Protein AF-A0A562GNF8-F1 (afdb_monomer)

Sequence (343 aa):
MGLLTTAGNVALRGSGLFLFLLLWEIAPRVGWADAQFLPPLSAVIAAGYKLWEQGLLYPQLIVSLWRASLGLLLALLVAVPAGAILTGWFPGVLKYLDPLFRLLSNVNPFSLAPMFMLFFGIGEAMKLMIIALVSLWPILFHTITGIRTVDPLLIKTARSMNVSNFVLMRDILLPGALPTIVTGIRISVQMAVFMLVAAEMLGAKAGLGWLVHASAMLSQVPRMYAGGAFIILLGIFINKVILHIEKTSFFWKETVGIFDAASPVHSKGKWSRLFNEYYVSIVVLLFAFIIAAGGHEVNRLNKERFIETTSPQVNHEKHTMKQHLPGCTEKEENNTLNYVGGD

Foldseek 3Di:
DVVVVVVVVVCVVCVVVVVVLVCLQVCCVVVVDPCLQRPHPVLLVVLLVVCVVVVNVPLQLLLLLQLLLLLLVLLLVPQLVVLLCCQQPNVVVCVVCVVVLVVQLPDQLLVCLVVLCVVVNQDSSSLSPSLNSNLNSLLNVLNNVQLVPFDVVLVVVCVVVVHDSVCCSPPGRCVSSVLSSLVSSLVSSLRSLVSSLSSCLVDNPGHLSVQLNVCVVVSVNSSNVSSVVVSVVSSVVVSVVSVVVSCLVCVPDDDDDPPDPDDDDDPDDDVSVVCSVCVVVVVVVVSVCSNVVNVVSSVVVVVVVVCVCPPVVVVVVVVVVVVPPPPDDDDPVVPVVPPPDDD

Solvent-accessible surface area (backbone atoms only — not comparable to full-atom values): 18485 Å² total; per-residue (Å²): 124,72,67,64,57,53,52,50,53,51,51,62,66,45,44,62,60,51,51,50,54,51,50,48,39,44,33,28,74,75,62,80,33,60,48,82,82,44,54,30,52,69,52,21,51,52,35,40,50,51,34,52,75,69,58,55,44,59,60,17,52,41,40,40,53,26,46,44,51,50,8,44,48,57,14,48,70,47,18,46,54,49,20,50,46,33,57,72,78,34,54,68,58,43,63,71,42,44,65,55,52,56,56,60,61,69,55,60,49,75,78,45,42,68,57,35,35,68,78,60,33,90,51,67,64,30,42,30,48,39,22,15,58,60,17,21,48,45,24,22,53,24,28,38,49,17,44,71,67,41,63,66,63,65,54,52,53,43,52,74,70,69,54,51,72,69,56,46,40,65,72,46,35,48,63,57,10,41,69,39,28,50,53,13,47,54,54,17,51,57,52,20,55,58,45,42,33,59,44,21,53,74,68,46,95,62,14,44,27,20,47,24,47,54,20,51,77,67,69,36,45,36,45,18,52,24,30,49,51,50,51,52,50,48,53,52,49,53,51,51,53,50,51,53,48,51,57,66,76,42,70,88,60,88,79,83,51,97,84,54,80,82,75,81,88,73,86,74,62,79,67,56,59,62,48,60,74,48,42,63,58,52,54,50,50,51,50,52,45,41,46,53,56,15,50,51,52,51,51,53,56,52,50,52,52,51,50,56,74,66,31,69,65,56,52,47,50,56,53,48,57,67,64,73,53,90,81,83,75,88,71,67,77,73,68,70,73,78,80,80,86,85,137

Radius of gyration: 26.31 Å; Cα contacts (8 Å, |Δi|>4): 290; chains: 1; bounding box: 60×83×73 Å

Nearest PDB structures (foldseek):
  8wm8-assembly1_A  TM=8.476E-01  e=2.126E-07  Nostoc sp. PCC 7120 = FACHB-418
  8wm7-assembly1_B  TM=8.505E-01  e=4.402E-07  Nostoc sp. PCC 7120 = FACHB-418
  8w9m-assembly1_B  TM=7.555E-01  e=4.796E-07  Nostoc sp. PCC 7120 = FACHB-418
  7ahd-assembly1_B  TM=6.235E-01  e=4.796E-07  Lactococcus lactis subsp. lactis
  7ahh-assembly1_A  TM=7.263E-01  e=8.446E-06  Lactococcus lactis subsp. lactis

Structure (mmCIF, N/CA/C/O backbone):
data_AF-A0A562GNF8-F1
#
_entry.id   AF-A0A562GNF8-F1
#
loop_
_atom_site.group_PDB
_atom_site.id
_atom_site.type_symbol
_atom_site.label_atom_id
_atom_site.label_alt_id
_atom_site.label_comp_id
_atom_site.label_asym_id
_atom_site.label_entity_id
_atom_site.label_seq_id
_atom_site.pdbx_PDB_ins_code
_atom_site.Cartn_x
_atom_site.Cartn_y
_atom_site.Cartn_z
_atom_site.occupancy
_atom_site.B_iso_or_equiv
_atom_site.auth_seq_id
_atom_site.auth_comp_id
_atom_site.auth_asym_id
_atom_site.auth_atom_id
_atom_site.pdbx_PDB_model_num
ATOM 1 N N . MET A 1 1 ? -14.038 -37.367 -18.225 1.00 47.72 1 MET A N 1
ATOM 2 C CA . MET A 1 1 ? -14.847 -36.289 -18.844 1.00 47.72 1 MET A CA 1
ATOM 3 C C . MET A 1 1 ? -14.698 -34.913 -18.167 1.00 47.72 1 MET A C 1
ATOM 5 O O . MET A 1 1 ? -14.873 -33.924 -18.857 1.00 47.72 1 MET A O 1
ATOM 9 N N . GLY A 1 2 ? -14.317 -34.804 -16.880 1.00 50.12 2 GLY A N 1
ATOM 10 C CA . GLY A 1 2 ? -14.170 -33.506 -16.177 1.00 50.12 2 GLY A CA 1
ATOM 11 C C . GLY A 1 2 ? -12.848 -32.731 -16.357 1.00 50.12 2 GLY A C 1
ATOM 12 O O . GLY A 1 2 ? -12.801 -31.549 -16.035 1.00 50.12 2 GLY A O 1
ATOM 13 N N . LEU A 1 3 ? -11.783 -33.355 -16.883 1.00 45.00 3 LEU A N 1
ATOM 14 C CA . LEU A 1 3 ? -10.491 -32.686 -17.139 1.00 45.00 3 LEU A CA 1
ATOM 15 C C . LEU A 1 3 ? -10.487 -31.848 -18.433 1.00 45.00 3 LEU A C 1
ATOM 17 O O . LEU A 1 3 ? -9.810 -30.827 -18.513 1.00 45.00 3 LEU A O 1
ATOM 21 N N . LEU A 1 4 ? -11.275 -32.246 -19.438 1.00 48.00 4 LEU A N 1
ATOM 22 C CA . LEU A 1 4 ? -11.361 -31.531 -20.719 1.00 48.00 4 LEU A CA 1
ATOM 23 C C . LEU A 1 4 ? -12.160 -30.221 -20.595 1.00 48.00 4 LEU A C 1
ATOM 25 O O . LEU A 1 4 ? -11.846 -29.239 -21.262 1.00 48.00 4 LEU A O 1
ATOM 29 N N . THR A 1 5 ? -13.139 -30.163 -19.687 1.00 54.41 5 THR A N 1
ATOM 30 C CA . THR A 1 5 ? -13.944 -28.957 -19.427 1.00 54.41 5 THR A CA 1
ATOM 31 C C . THR A 1 5 ? -13.200 -27.921 -18.580 1.00 54.41 5 THR A C 1
ATOM 33 O O . THR A 1 5 ? -13.347 -26.721 -18.804 1.00 54.41 5 THR A O 1
ATOM 36 N N . THR A 1 6 ? -12.339 -28.352 -17.652 1.00 55.28 6 THR A N 1
ATOM 37 C CA . THR A 1 6 ? -11.465 -27.444 -16.886 1.00 55.28 6 THR A CA 1
ATOM 38 C C . THR A 1 6 ? -10.353 -26.860 -17.755 1.00 55.28 6 THR A C 1
ATOM 40 O O . THR A 1 6 ? -10.114 -25.655 -17.693 1.00 55.28 6 THR A O 1
ATOM 43 N N . ALA A 1 7 ? -9.730 -27.669 -18.619 1.00 55.28 7 ALA A N 1
ATOM 44 C CA . ALA A 1 7 ? -8.734 -27.194 -19.581 1.00 55.28 7 ALA A CA 1
ATOM 45 C C . ALA A 1 7 ? -9.329 -26.191 -20.590 1.00 55.28 7 ALA A C 1
ATOM 47 O O . ALA A 1 7 ? -8.736 -25.139 -20.826 1.00 55.28 7 ALA A O 1
ATOM 48 N N . GLY A 1 8 ? -10.534 -26.462 -21.111 1.00 55.84 8 GLY A N 1
ATOM 49 C CA . GLY A 1 8 ? -11.256 -25.547 -22.003 1.00 55.84 8 GLY A CA 1
ATOM 50 C C . GLY A 1 8 ? -11.581 -24.199 -21.351 1.00 55.84 8 GLY A C 1
ATOM 51 O O . GLY A 1 8 ? -11.354 -23.155 -21.955 1.00 55.84 8 GLY A O 1
ATOM 52 N N . ASN A 1 9 ? -12.015 -24.196 -20.087 1.00 58.75 9 ASN A N 1
ATOM 53 C CA . ASN A 1 9 ? -12.321 -22.964 -19.352 1.00 58.75 9 ASN A CA 1
ATOM 54 C C . ASN A 1 9 ? -11.074 -22.135 -19.006 1.00 58.75 9 ASN A C 1
ATOM 56 O O . ASN A 1 9 ? -11.138 -20.907 -19.007 1.00 58.75 9 ASN A O 1
ATOM 60 N N . VAL A 1 10 ? -9.931 -22.770 -18.732 1.00 61.44 10 VAL A N 1
ATOM 61 C CA . VAL A 1 10 ? -8.657 -22.059 -18.524 1.00 61.44 10 VAL A CA 1
ATOM 62 C C . VAL A 1 10 ? -8.128 -21.490 -19.843 1.00 61.44 10 VAL A C 1
ATOM 64 O O . VAL A 1 10 ? -7.692 -20.339 -19.869 1.00 61.44 10 VAL A O 1
ATOM 67 N N . ALA A 1 11 ? -8.237 -22.238 -20.945 1.00 61.56 11 ALA A N 1
ATOM 68 C CA . ALA A 1 11 ? -7.872 -21.762 -22.278 1.00 61.56 11 ALA A CA 1
ATOM 69 C C . ALA A 1 11 ? -8.737 -20.568 -22.723 1.00 61.56 11 ALA A C 1
ATOM 71 O O . ALA A 1 11 ? -8.207 -19.583 -23.233 1.00 61.56 11 ALA A O 1
ATOM 72 N N . LEU A 1 12 ? -10.048 -20.600 -22.452 1.00 64.94 12 LEU A N 1
ATOM 73 C CA . LEU A 1 12 ? -10.961 -19.493 -22.755 1.00 64.94 12 LEU A CA 1
ATOM 74 C C . LEU A 1 12 ? -10.707 -18.257 -21.873 1.00 64.94 12 LEU A C 1
ATOM 76 O O . LEU A 1 12 ? -10.856 -17.134 -22.336 1.00 64.94 12 LEU A O 1
ATOM 80 N N . ARG A 1 13 ? -10.300 -18.447 -20.608 1.00 65.50 13 ARG A N 1
ATOM 81 C CA . ARG A 1 13 ? -9.934 -17.349 -19.690 1.00 65.50 13 ARG A CA 1
ATOM 82 C C . ARG A 1 13 ? -8.588 -16.707 -20.050 1.00 65.50 13 ARG A C 1
ATOM 84 O O . ARG A 1 13 ? -8.412 -15.510 -19.848 1.00 65.50 13 ARG A O 1
ATOM 91 N N . GLY A 1 14 ? -7.643 -17.488 -20.577 1.00 72.12 14 GLY A N 1
ATOM 92 C CA . GLY A 1 14 ? -6.325 -17.009 -21.008 1.00 72.12 14 GLY A CA 1
ATOM 93 C C . GLY A 1 14 ? -6.293 -16.419 -22.421 1.00 72.12 14 GLY A C 1
ATOM 94 O O . GLY A 1 14 ? -5.380 -15.655 -22.731 1.00 72.12 14 GLY A O 1
ATOM 95 N N . SER A 1 15 ? -7.281 -16.733 -23.265 1.00 79.50 15 SER A N 1
ATOM 96 C CA . SER A 1 15 ? -7.313 -16.321 -24.675 1.00 79.50 15 SER A CA 1
ATOM 97 C C . SER A 1 15 ? -7.300 -14.801 -24.850 1.00 79.50 15 SER A C 1
ATOM 99 O O . SER A 1 15 ? -6.576 -14.305 -25.707 1.00 79.50 15 SER A O 1
ATOM 101 N N . GLY A 1 16 ? -8.013 -14.051 -24.003 1.00 80.31 16 GLY A N 1
ATOM 102 C CA . GLY A 1 16 ? -8.033 -12.585 -24.053 1.00 80.31 16 GLY A CA 1
ATOM 103 C C . GLY A 1 16 ? -6.670 -11.957 -23.749 1.00 80.31 16 GLY A C 1
ATOM 104 O O . GLY A 1 16 ? -6.230 -11.057 -24.460 1.00 80.31 16 GLY A O 1
ATOM 105 N N . LEU A 1 17 ? -5.960 -12.476 -22.740 1.00 81.19 17 LEU A N 1
ATOM 106 C CA . LEU A 1 17 ? -4.606 -12.023 -22.412 1.00 81.19 17 LEU A CA 1
ATOM 107 C C . LEU A 1 17 ? -3.617 -12.391 -23.524 1.00 81.19 17 LEU A C 1
ATOM 109 O O . LEU A 1 17 ? -2.785 -11.574 -23.904 1.00 81.19 17 LEU A O 1
ATOM 113 N N . PHE A 1 18 ? -3.722 -13.607 -24.062 1.00 83.19 18 PHE A N 1
ATOM 114 C CA . PHE A 1 18 ? -2.865 -14.063 -25.151 1.00 83.19 18 PHE A CA 1
ATOM 115 C C . PHE A 1 18 ? -3.062 -13.225 -26.421 1.00 83.19 18 PHE A C 1
ATOM 117 O O . PHE A 1 18 ? -2.083 -12.759 -26.996 1.00 83.19 18 PHE A O 1
ATOM 124 N N . LEU A 1 19 ? -4.314 -12.965 -26.814 1.00 85.00 19 LEU A N 1
ATOM 125 C CA . LEU A 1 19 ? -4.652 -12.093 -27.941 1.00 85.00 19 LEU A CA 1
ATOM 126 C C . LEU A 1 19 ? -4.101 -10.680 -27.744 1.00 85.00 19 LEU A C 1
ATOM 128 O O . LEU A 1 19 ? -3.519 -10.127 -28.670 1.00 85.00 19 LEU A O 1
ATOM 132 N N . PHE A 1 20 ? -4.229 -10.115 -26.542 1.00 84.31 20 PHE A N 1
ATOM 133 C CA . PHE A 1 20 ? -3.679 -8.798 -26.229 1.00 84.31 20 PHE A CA 1
ATOM 134 C C . PHE A 1 20 ? -2.151 -8.747 -26.383 1.00 84.31 20 PHE A C 1
ATOM 136 O O . PHE A 1 20 ? -1.630 -7.848 -27.039 1.00 84.31 20 PHE A O 1
ATOM 143 N N . LEU A 1 21 ? -1.427 -9.723 -25.824 1.00 86.12 21 LEU A N 1
ATOM 144 C CA . LEU A 1 21 ? 0.037 -9.782 -25.923 1.00 86.12 21 LEU A CA 1
ATOM 145 C C . LEU A 1 21 ? 0.507 -9.992 -27.368 1.00 86.12 21 LEU A C 1
ATOM 147 O O . LEU A 1 21 ? 1.500 -9.401 -27.788 1.00 86.12 21 LEU A O 1
ATOM 151 N N . LEU A 1 22 ? -0.225 -10.801 -28.134 1.00 86.38 22 LEU A N 1
ATOM 152 C CA . LEU A 1 22 ? 0.055 -11.054 -29.543 1.00 86.38 22 LEU A CA 1
ATOM 153 C C . LEU A 1 22 ? -0.187 -9.789 -30.380 1.00 86.38 22 LEU A C 1
ATOM 155 O O . LEU A 1 22 ? 0.666 -9.414 -31.181 1.00 86.38 22 LEU A O 1
ATOM 159 N N . LEU A 1 23 ? -1.295 -9.080 -30.145 1.00 84.88 23 LEU A N 1
ATOM 160 C CA . LEU A 1 23 ? -1.579 -7.795 -30.787 1.00 84.88 23 LEU A CA 1
ATOM 161 C C . LEU A 1 23 ? -0.517 -6.740 -30.455 1.00 84.88 23 LEU A C 1
ATOM 163 O O . LEU A 1 23 ? -0.091 -6.025 -31.358 1.00 84.88 23 LEU A O 1
ATOM 167 N N . TRP A 1 24 ? -0.045 -6.670 -29.207 1.00 89.19 24 TRP A N 1
ATOM 168 C CA . TRP A 1 24 ? 1.047 -5.768 -28.827 1.00 89.19 24 TRP A CA 1
ATOM 169 C C . TRP A 1 24 ? 2.348 -6.118 -29.565 1.00 89.19 24 TRP A C 1
ATOM 171 O O . TRP A 1 24 ? 3.007 -5.227 -30.085 1.00 89.19 24 TRP A O 1
ATOM 181 N N . GLU A 1 25 ? 2.718 -7.392 -29.697 1.00 89.06 25 GLU A N 1
ATOM 182 C CA . GLU A 1 25 ? 3.933 -7.764 -30.438 1.00 89.06 25 GLU A CA 1
ATOM 183 C C . GLU A 1 25 ? 3.829 -7.454 -31.944 1.00 89.06 25 GLU A C 1
ATOM 185 O O . GLU A 1 25 ? 4.814 -7.034 -32.553 1.00 89.06 25 GLU A O 1
ATOM 190 N N . ILE A 1 26 ? 2.653 -7.645 -32.551 1.00 86.50 26 ILE A N 1
ATOM 191 C CA . ILE A 1 26 ? 2.453 -7.485 -33.999 1.00 86.50 26 ILE A CA 1
ATOM 192 C C . ILE A 1 26 ? 2.252 -6.021 -34.406 1.00 86.50 26 ILE A C 1
ATOM 194 O O . ILE A 1 26 ? 2.796 -5.609 -35.432 1.00 86.50 26 ILE A O 1
ATOM 198 N N . ALA A 1 27 ? 1.520 -5.222 -33.626 1.00 85.38 27 ALA A N 1
ATOM 199 C CA . ALA A 1 27 ? 1.165 -3.847 -33.989 1.00 85.38 27 ALA A CA 1
ATOM 200 C C . ALA A 1 27 ? 2.367 -2.965 -34.404 1.00 85.38 27 ALA A C 1
ATOM 202 O O . ALA A 1 27 ? 2.299 -2.361 -35.478 1.00 85.38 27 ALA A O 1
ATOM 203 N N . PRO A 1 28 ? 3.488 -2.914 -33.658 1.00 86.94 28 PRO A N 1
ATOM 204 C CA . PRO A 1 28 ? 4.653 -2.132 -34.061 1.00 86.94 28 PRO A CA 1
ATOM 205 C C . PRO A 1 28 ? 5.505 -2.804 -35.142 1.00 86.94 28 PRO A C 1
ATOM 207 O O . PRO A 1 28 ? 6.250 -2.125 -35.840 1.00 86.94 28 PRO A O 1
ATOM 210 N N . ARG A 1 29 ? 5.395 -4.128 -35.331 1.00 86.69 29 ARG A N 1
ATOM 211 C CA . ARG A 1 29 ? 6.117 -4.855 -36.394 1.00 86.69 29 ARG A CA 1
ATOM 212 C C . ARG A 1 29 ? 5.489 -4.659 -37.770 1.00 86.69 29 ARG A C 1
ATOM 214 O O . ARG A 1 29 ? 6.204 -4.625 -38.763 1.00 86.69 29 ARG A O 1
ATOM 221 N N . VAL A 1 30 ? 4.163 -4.554 -37.816 1.00 86.25 30 VAL A N 1
ATOM 222 C CA . VAL A 1 30 ? 3.382 -4.355 -39.049 1.00 86.25 30 VAL A CA 1
ATOM 223 C C . VAL A 1 30 ? 3.199 -2.861 -39.366 1.00 86.25 30 VAL A C 1
ATOM 225 O O . VAL A 1 30 ? 2.724 -2.513 -40.441 1.00 86.25 30 VAL A O 1
ATOM 228 N N . GLY A 1 31 ? 3.612 -1.966 -38.459 1.00 83.19 31 GLY A N 1
ATOM 229 C CA . GLY A 1 31 ? 3.525 -0.515 -38.644 1.00 83.19 31 GLY A CA 1
ATOM 230 C C . GLY A 1 31 ? 2.155 0.082 -38.306 1.00 83.19 31 GLY A C 1
ATOM 231 O O . GLY A 1 31 ? 1.875 1.215 -38.681 1.00 83.19 31 GLY A O 1
ATOM 232 N N . TRP A 1 32 ? 1.294 -0.653 -37.594 1.00 84.50 32 TRP A N 1
ATOM 233 C CA . TRP A 1 32 ? 0.040 -0.111 -37.046 1.00 84.50 32 TRP A CA 1
ATOM 234 C C . TRP A 1 32 ? 0.281 0.842 -35.872 1.00 84.50 32 TRP A C 1
ATOM 236 O O . TRP A 1 32 ? -0.549 1.704 -35.596 1.00 84.50 32 TRP A O 1
ATOM 246 N N . ALA A 1 33 ? 1.408 0.677 -35.181 1.00 82.12 33 ALA A N 1
ATOM 247 C CA . ALA A 1 33 ? 1.884 1.567 -34.136 1.00 82.12 33 ALA A CA 1
ATOM 248 C C . ALA A 1 33 ? 3.346 1.936 -34.403 1.00 82.12 33 ALA A C 1
ATOM 250 O O . ALA A 1 33 ? 4.120 1.113 -34.890 1.00 82.12 33 ALA A O 1
ATOM 251 N N . ASP A 1 34 ? 3.734 3.161 -34.068 1.00 83.62 34 ASP A N 1
ATOM 252 C CA . ASP A 1 34 ? 5.124 3.592 -34.176 1.00 83.62 34 ASP A CA 1
ATOM 253 C C . ASP A 1 34 ? 5.965 2.914 -33.081 1.00 83.62 34 ASP A C 1
ATOM 255 O O . ASP A 1 34 ? 5.701 3.070 -31.884 1.00 83.62 34 ASP A O 1
ATOM 259 N N . ALA A 1 35 ? 6.983 2.154 -33.494 1.00 81.12 35 ALA A N 1
ATOM 260 C CA . ALA A 1 35 ? 7.875 1.415 -32.604 1.00 81.12 35 ALA A CA 1
ATOM 261 C C . ALA A 1 35 ? 8.680 2.323 -31.656 1.00 81.12 35 ALA A C 1
ATOM 263 O O . ALA A 1 35 ? 9.169 1.846 -30.627 1.00 81.12 35 ALA A O 1
ATOM 264 N N . GLN A 1 36 ? 8.802 3.619 -31.971 1.00 82.06 36 GLN A N 1
ATOM 265 C CA . GLN A 1 36 ? 9.403 4.610 -31.085 1.00 82.06 36 GLN A CA 1
ATOM 266 C C . GLN A 1 36 ? 8.548 4.848 -29.835 1.00 82.06 36 GLN A C 1
ATOM 268 O O . GLN A 1 36 ? 9.101 5.032 -28.754 1.00 82.06 36 GLN A O 1
ATOM 273 N N . PHE A 1 37 ? 7.218 4.802 -29.958 1.00 84.00 37 PHE A N 1
ATOM 274 C CA . PHE A 1 37 ? 6.291 5.016 -28.841 1.00 84.00 37 PHE A CA 1
ATOM 275 C C . PHE A 1 37 ? 5.783 3.707 -28.236 1.00 84.00 37 PHE A C 1
ATOM 277 O O . PHE A 1 37 ? 5.639 3.616 -27.020 1.00 84.00 37 PHE A O 1
ATOM 284 N N . LEU A 1 38 ? 5.544 2.688 -29.064 1.00 88.56 38 LEU A N 1
ATOM 285 C CA . LEU A 1 38 ? 5.072 1.372 -28.649 1.00 88.56 38 LEU A CA 1
ATOM 286 C C . LEU A 1 38 ? 6.090 0.297 -29.067 1.00 88.56 38 LEU A C 1
ATOM 288 O O . LEU A 1 38 ? 5.927 -0.334 -30.111 1.00 88.56 38 LEU A O 1
ATOM 292 N N . PRO A 1 39 ? 7.146 0.052 -28.273 1.00 89.56 39 PRO A N 1
ATOM 293 C CA . PRO A 1 39 ? 8.104 -0.992 -28.593 1.00 89.56 39 PRO A CA 1
ATOM 294 C C . PRO A 1 39 ? 7.430 -2.374 -28.545 1.00 89.56 39 PRO A C 1
ATOM 296 O O . PRO A 1 39 ? 6.522 -2.592 -27.730 1.00 89.56 39 PRO A O 1
ATOM 299 N N . PRO A 1 40 ? 7.891 -3.330 -29.375 1.00 92.12 40 PRO A N 1
ATOM 300 C CA . PRO A 1 40 ? 7.400 -4.700 -29.322 1.00 92.12 40 PRO A CA 1
ATOM 301 C C . PRO A 1 40 ? 7.667 -5.305 -27.939 1.00 92.12 40 PRO A C 1
ATOM 303 O O . PRO A 1 40 ? 8.668 -4.991 -27.283 1.00 92.12 40 PRO A O 1
ATOM 306 N N . LEU A 1 41 ? 6.786 -6.204 -27.505 1.00 89.31 41 LEU A N 1
ATOM 307 C CA . LEU A 1 41 ? 6.870 -6.880 -26.211 1.00 89.31 41 LEU A CA 1
ATOM 308 C C . LEU A 1 41 ? 8.228 -7.580 -26.028 1.00 89.31 41 LEU A C 1
ATOM 310 O O . LEU A 1 41 ? 8.816 -7.523 -24.949 1.00 89.31 41 LEU A O 1
ATOM 314 N N . SER A 1 42 ? 8.776 -8.169 -27.091 1.00 92.38 42 SER A N 1
ATOM 315 C CA . SER A 1 42 ? 10.125 -8.754 -27.096 1.00 92.38 42 SER A CA 1
ATOM 316 C C . SER A 1 42 ? 11.226 -7.767 -26.676 1.00 92.38 42 SER A C 1
ATOM 318 O O . SER A 1 42 ? 12.108 -8.127 -25.892 1.00 92.38 42 SER A O 1
ATOM 320 N N . ALA A 1 43 ? 11.163 -6.508 -27.122 1.00 92.19 43 ALA A N 1
ATOM 321 C CA . ALA A 1 43 ? 12.123 -5.473 -26.735 1.00 92.19 43 ALA A CA 1
ATOM 322 C C . ALA A 1 43 ? 11.951 -5.041 -25.270 1.00 92.19 43 ALA A C 1
ATOM 324 O O . ALA A 1 43 ? 12.942 -4.789 -24.581 1.00 92.19 43 ALA A O 1
ATOM 325 N N . VAL A 1 44 ? 10.710 -5.006 -24.775 1.00 92.75 44 VAL A N 1
ATOM 326 C CA . VAL A 1 44 ? 10.398 -4.734 -23.363 1.00 92.75 44 VAL A CA 1
ATOM 327 C C . VAL A 1 44 ? 10.970 -5.833 -22.462 1.00 92.75 44 VAL A C 1
ATOM 329 O O . VAL A 1 44 ? 11.631 -5.532 -21.467 1.00 92.75 44 VAL A O 1
ATOM 332 N N . ILE A 1 45 ? 10.792 -7.104 -22.835 1.00 93.25 45 ILE A N 1
ATOM 333 C CA . ILE A 1 45 ? 11.347 -8.254 -22.104 1.00 93.25 45 ILE A CA 1
ATOM 334 C C . ILE A 1 45 ? 12.880 -8.201 -22.097 1.00 93.25 45 ILE A C 1
ATOM 336 O O . ILE A 1 45 ? 13.493 -8.342 -21.040 1.00 93.25 45 ILE A O 1
ATOM 340 N N . ALA A 1 46 ? 13.509 -7.933 -23.246 1.00 94.19 46 ALA A N 1
ATOM 341 C CA . ALA A 1 46 ? 14.962 -7.802 -23.337 1.00 94.19 46 ALA A CA 1
ATOM 342 C C . ALA A 1 46 ? 15.500 -6.643 -22.476 1.00 94.19 46 ALA A C 1
ATOM 344 O O . ALA A 1 46 ? 16.537 -6.777 -21.826 1.00 94.19 46 ALA A O 1
ATOM 345 N N . ALA A 1 47 ? 14.792 -5.511 -22.431 1.00 92.88 47 ALA A N 1
ATOM 346 C CA . ALA A 1 47 ? 15.143 -4.388 -21.566 1.00 92.88 47 ALA A CA 1
ATOM 347 C C . ALA A 1 47 ? 15.001 -4.742 -20.077 1.00 92.88 47 ALA A C 1
ATOM 349 O O . ALA A 1 47 ? 15.881 -4.403 -19.286 1.00 92.88 47 ALA A O 1
ATOM 350 N N . GLY A 1 48 ? 13.939 -5.462 -19.703 1.00 91.31 48 GLY A N 1
ATOM 351 C CA . GLY A 1 48 ? 13.742 -5.971 -18.346 1.00 91.31 48 GLY A CA 1
ATOM 352 C C . GLY A 1 48 ? 14.843 -6.940 -17.912 1.00 91.31 48 GLY A C 1
ATOM 353 O O . GLY A 1 48 ? 15.367 -6.814 -16.808 1.00 91.31 48 GLY A O 1
ATOM 354 N N . TYR A 1 49 ? 15.260 -7.846 -18.800 1.00 93.56 49 TYR A N 1
ATOM 355 C CA . TYR A 1 49 ? 16.375 -8.757 -18.542 1.00 93.56 49 TYR A CA 1
ATOM 356 C C . TYR A 1 49 ? 17.697 -8.005 -18.339 1.00 93.56 49 TYR A C 1
ATOM 358 O O . TYR A 1 49 ? 18.409 -8.268 -17.375 1.00 93.56 49 TYR A O 1
ATOM 366 N N . LYS A 1 50 ? 17.987 -6.993 -19.169 1.00 93.94 50 LYS A N 1
ATOM 367 C CA . LYS A 1 50 ? 19.172 -6.137 -18.986 1.00 93.94 50 LYS A CA 1
ATOM 368 C C . LYS A 1 50 ? 19.163 -5.406 -17.641 1.00 93.94 50 LYS A C 1
ATOM 370 O O . LYS A 1 50 ? 20.202 -5.305 -17.003 1.00 93.94 50 LYS A O 1
ATOM 375 N N . LEU A 1 51 ? 18.006 -4.908 -17.195 1.00 91.00 51 LEU A N 1
ATOM 376 C CA . LEU A 1 51 ? 17.873 -4.261 -15.881 1.00 91.00 51 LEU A CA 1
ATOM 377 C C . LEU A 1 51 ? 18.141 -5.231 -14.723 1.00 91.00 51 LEU A C 1
ATOM 379 O O . LEU A 1 51 ? 18.695 -4.825 -13.699 1.00 91.00 51 LEU A O 1
ATOM 383 N N . TRP A 1 52 ? 17.746 -6.495 -14.884 1.00 90.81 52 TRP A N 1
ATOM 384 C CA . TRP A 1 52 ? 18.029 -7.558 -13.927 1.00 90.81 52 TRP A CA 1
ATOM 385 C C . TRP A 1 52 ? 19.521 -7.908 -13.891 1.00 90.81 52 TRP A C 1
ATOM 387 O O . TRP A 1 52 ? 20.124 -7.901 -12.822 1.00 90.81 52 TRP A O 1
ATOM 397 N N . GLU A 1 53 ? 20.129 -8.152 -15.053 1.00 93.19 53 GLU A N 1
ATOM 398 C CA . GLU A 1 53 ? 21.547 -8.512 -15.194 1.00 93.19 53 GLU A CA 1
ATOM 399 C C . GLU A 1 53 ? 22.483 -7.416 -14.668 1.00 93.19 53 GLU A C 1
ATOM 401 O O . GLU A 1 53 ? 23.476 -7.702 -14.006 1.00 93.19 53 GLU A O 1
ATOM 406 N N . GLN A 1 54 ? 22.127 -6.147 -14.883 1.00 90.75 54 GLN A N 1
ATOM 407 C CA . GLN A 1 54 ? 22.876 -4.993 -14.376 1.00 90.75 54 GLN A CA 1
ATOM 408 C C . GLN A 1 54 ? 22.708 -4.775 -12.862 1.00 90.75 54 GLN A C 1
ATOM 410 O O . GLN A 1 54 ? 23.295 -3.845 -12.313 1.00 90.75 54 GLN A O 1
ATOM 415 N N . GLY A 1 55 ? 21.875 -5.573 -12.184 1.00 88.19 55 GLY A N 1
ATOM 416 C CA . GLY A 1 55 ? 21.587 -5.421 -10.756 1.00 88.19 55 GLY A CA 1
ATOM 417 C C . GLY A 1 55 ? 20.849 -4.126 -10.408 1.00 88.19 55 GLY A C 1
ATOM 418 O O . GLY A 1 55 ? 20.719 -3.790 -9.232 1.00 88.19 55 GLY A O 1
ATOM 419 N N . LEU A 1 56 ? 20.349 -3.397 -11.410 1.00 88.06 56 LEU A N 1
ATOM 420 C CA . LEU A 1 56 ? 19.672 -2.123 -11.204 1.00 88.06 56 LEU A CA 1
ATOM 421 C C . LEU A 1 56 ? 18.285 -2.346 -10.613 1.00 88.06 56 LEU A C 1
ATOM 423 O O . LEU A 1 56 ? 17.914 -1.612 -9.709 1.00 88.06 56 LEU A O 1
ATOM 427 N N . LEU A 1 57 ? 17.561 -3.383 -11.046 1.00 89.19 57 LEU A N 1
ATOM 428 C CA . LEU A 1 57 ? 16.158 -3.589 -10.676 1.00 89.19 57 LEU A CA 1
ATOM 429 C C . LEU A 1 57 ? 15.927 -3.810 -9.170 1.00 89.19 57 LEU A C 1
ATOM 431 O O . LEU A 1 57 ? 14.934 -3.343 -8.607 1.00 89.19 57 LEU A O 1
ATOM 435 N N . TYR A 1 58 ? 16.834 -4.534 -8.512 1.00 89.25 58 TYR A N 1
ATOM 436 C CA . TYR A 1 58 ? 16.665 -4.951 -7.118 1.00 89.25 58 TYR A CA 1
ATOM 437 C C . TYR A 1 58 ? 16.544 -3.759 -6.144 1.00 89.25 58 TYR A C 1
ATOM 439 O O . TYR A 1 58 ? 15.549 -3.709 -5.413 1.00 89.25 58 TYR A O 1
ATOM 447 N N . PRO A 1 59 ? 17.449 -2.754 -6.170 1.00 89.44 59 PRO A N 1
ATOM 448 C CA . PRO A 1 59 ? 17.297 -1.523 -5.394 1.00 89.44 59 PRO A CA 1
ATOM 449 C C . PRO A 1 59 ? 15.960 -0.806 -5.608 1.00 89.44 59 PRO A C 1
ATOM 451 O O . PRO A 1 59 ? 15.353 -0.333 -4.649 1.00 89.44 59 PRO A O 1
ATOM 454 N N . GLN A 1 60 ? 15.458 -0.730 -6.846 1.00 92.00 60 GLN A N 1
ATOM 455 C CA . GLN A 1 60 ? 14.182 -0.053 -7.099 1.00 92.00 60 GLN A CA 1
ATOM 456 C C . GLN A 1 60 ? 13.002 -0.821 -6.505 1.00 92.00 60 GLN A C 1
ATOM 458 O O . GLN A 1 60 ? 12.131 -0.213 -5.886 1.00 92.00 60 GLN A O 1
ATOM 463 N N . LEU A 1 61 ? 12.995 -2.148 -6.639 1.00 92.31 61 LEU A N 1
ATOM 464 C CA . LEU A 1 61 ? 11.953 -3.003 -6.076 1.00 92.31 61 LEU A CA 1
ATOM 465 C C . LEU A 1 61 ? 11.897 -2.913 -4.549 1.00 92.31 61 LEU A C 1
ATOM 467 O O . LEU A 1 61 ? 10.824 -2.677 -3.988 1.00 92.31 61 LEU A O 1
ATOM 471 N N . ILE A 1 62 ? 13.038 -3.091 -3.875 1.00 92.12 62 ILE A N 1
ATOM 472 C CA . ILE A 1 62 ? 13.070 -3.151 -2.409 1.00 92.12 62 ILE A CA 1
ATOM 473 C C . ILE A 1 62 ? 12.704 -1.804 -1.784 1.00 92.12 62 ILE A C 1
ATOM 475 O O . ILE A 1 62 ? 11.954 -1.762 -0.810 1.00 92.12 62 ILE A O 1
ATOM 479 N N . VAL A 1 63 ? 13.155 -0.697 -2.382 1.00 92.25 63 VAL A N 1
ATOM 480 C CA . VAL A 1 63 ? 12.848 0.658 -1.911 1.00 92.25 63 VAL A CA 1
ATOM 481 C C . VAL A 1 63 ? 11.355 0.967 -2.058 1.00 92.25 63 VAL A C 1
ATOM 483 O O . VAL A 1 63 ? 10.749 1.501 -1.127 1.00 92.25 63 VAL A O 1
ATOM 486 N N . SER A 1 64 ? 10.735 0.598 -3.182 1.00 93.62 64 SER A N 1
ATOM 487 C CA . SER A 1 64 ? 9.290 0.765 -3.377 1.00 93.62 64 SER A CA 1
ATOM 488 C C . SER A 1 64 ? 8.483 -0.068 -2.379 1.00 93.62 64 SER A C 1
ATOM 490 O O . SER A 1 64 ? 7.558 0.441 -1.743 1.00 93.62 64 SER A O 1
ATOM 492 N N . LEU A 1 65 ? 8.864 -1.331 -2.175 1.00 92.31 65 LEU A N 1
ATOM 493 C CA . LEU A 1 65 ? 8.179 -2.223 -1.239 1.00 92.31 65 LEU A CA 1
ATOM 494 C C . LEU A 1 65 ? 8.284 -1.734 0.214 1.00 92.31 65 LEU A C 1
ATOM 496 O O . LEU A 1 65 ? 7.304 -1.782 0.961 1.00 92.31 65 LEU A O 1
ATOM 500 N N . TRP A 1 66 ? 9.447 -1.211 0.596 1.00 93.81 66 TRP A N 1
ATOM 501 C CA . TRP A 1 66 ? 9.691 -0.590 1.895 1.00 93.81 66 TRP A CA 1
ATOM 502 C C . TRP A 1 66 ? 8.812 0.630 2.139 1.00 93.81 66 TRP A C 1
ATOM 504 O O . TRP A 1 66 ? 8.147 0.709 3.171 1.00 93.81 66 TRP A O 1
ATOM 514 N N . ARG A 1 67 ? 8.744 1.550 1.172 1.00 94.00 67 ARG A N 1
ATOM 515 C CA . ARG A 1 67 ? 7.904 2.753 1.271 1.00 94.00 67 ARG A CA 1
ATOM 516 C C . ARG A 1 67 ? 6.425 2.412 1.391 1.00 94.00 67 ARG A C 1
ATOM 518 O O . ARG A 1 67 ? 5.746 2.975 2.245 1.00 94.00 67 ARG A O 1
ATOM 525 N N . ALA A 1 68 ? 5.940 1.476 0.572 1.00 93.25 68 ALA A N 1
ATOM 526 C CA . ALA A 1 68 ? 4.562 0.999 0.650 1.00 93.25 68 ALA A CA 1
ATOM 527 C C . ALA A 1 68 ? 4.255 0.400 2.028 1.00 93.25 68 ALA A C 1
ATOM 529 O O . ALA A 1 68 ? 3.241 0.732 2.638 1.00 93.25 68 ALA A O 1
ATOM 530 N N . SER A 1 69 ? 5.163 -0.437 2.533 1.00 92.94 69 SER A N 1
ATOM 531 C CA . SER A 1 69 ? 5.032 -1.100 3.831 1.00 92.94 69 SER A CA 1
ATOM 532 C C . SER A 1 69 ? 5.011 -0.100 4.988 1.00 92.94 69 SER A C 1
ATOM 534 O O . SER A 1 69 ? 4.119 -0.163 5.831 1.00 92.94 69 SER A O 1
ATOM 536 N N . LEU A 1 70 ? 5.942 0.857 5.015 1.00 95.00 70 LEU A N 1
ATOM 537 C CA . LEU A 1 70 ? 5.992 1.883 6.059 1.00 95.00 70 LEU A CA 1
ATOM 538 C C . LEU A 1 70 ? 4.799 2.833 6.011 1.00 95.00 70 LEU A C 1
ATOM 540 O O . LEU A 1 70 ? 4.212 3.112 7.052 1.00 95.00 70 LEU A O 1
ATOM 544 N N . GLY A 1 71 ? 4.429 3.326 4.827 1.00 95.75 71 GLY A N 1
ATOM 545 C CA . GLY A 1 71 ? 3.280 4.220 4.682 1.00 95.75 71 GLY A CA 1
ATOM 546 C C . GLY A 1 71 ? 1.985 3.549 5.144 1.00 95.75 71 GLY A C 1
ATOM 547 O O . GLY A 1 71 ? 1.203 4.145 5.885 1.00 95.75 71 GLY A O 1
ATOM 548 N N . LEU A 1 72 ? 1.799 2.274 4.789 1.00 95.12 72 LEU A N 1
ATOM 549 C CA . LEU A 1 72 ? 0.673 1.472 5.259 1.00 95.12 72 LEU A CA 1
ATOM 550 C C . LEU A 1 72 ? 0.711 1.256 6.778 1.00 95.12 72 LEU A C 1
ATOM 552 O O . LEU A 1 72 ? -0.324 1.368 7.431 1.00 95.12 72 LEU A O 1
ATOM 556 N N . LEU A 1 73 ? 1.884 0.970 7.351 1.00 95.88 73 LEU A N 1
ATOM 557 C CA . LEU A 1 73 ? 2.039 0.786 8.795 1.00 95.88 73 LEU A CA 1
ATOM 558 C C . LEU A 1 73 ? 1.686 2.064 9.565 1.00 95.88 73 LEU A C 1
ATOM 560 O O . LEU A 1 73 ? 0.943 1.999 10.541 1.00 95.88 73 LEU A O 1
ATOM 564 N N . LEU A 1 74 ? 2.166 3.222 9.105 1.00 97.44 74 LEU A N 1
ATOM 565 C CA . LEU A 1 74 ? 1.827 4.523 9.685 1.00 97.44 74 LEU A CA 1
ATOM 566 C C . LEU A 1 74 ? 0.316 4.770 9.641 1.00 97.44 74 LEU A C 1
ATOM 568 O O . LEU A 1 74 ? -0.275 5.154 10.649 1.00 97.44 74 LEU A O 1
ATOM 572 N N . ALA A 1 75 ? -0.325 4.481 8.506 1.00 97.81 75 ALA A N 1
ATOM 573 C CA . ALA A 1 75 ? -1.774 4.581 8.385 1.00 97.81 75 ALA A CA 1
ATOM 574 C C . ALA A 1 75 ? -2.501 3.638 9.352 1.00 97.81 75 ALA A C 1
ATOM 576 O O . ALA A 1 75 ? -3.457 4.054 9.998 1.00 97.81 75 ALA A O 1
ATOM 577 N N . LEU A 1 76 ? -2.039 2.393 9.498 1.00 96.69 76 LEU A N 1
ATOM 578 C CA . LEU A 1 76 ? -2.639 1.397 10.387 1.00 96.69 76 LEU A CA 1
ATOM 579 C C . LEU A 1 76 ? -2.567 1.822 11.860 1.00 96.69 76 LEU A C 1
ATOM 581 O O . LEU A 1 76 ? -3.569 1.739 12.572 1.00 96.69 76 LEU A O 1
ATOM 585 N N . LEU A 1 77 ? -1.400 2.312 12.292 1.00 97.25 77 LEU A N 1
ATOM 586 C CA . LEU A 1 77 ? -1.151 2.774 13.660 1.00 97.25 77 LEU A CA 1
ATOM 587 C C . LEU A 1 77 ? -2.015 3.977 14.050 1.00 97.25 77 LEU A C 1
ATOM 589 O O . LEU A 1 77 ? -2.282 4.168 15.232 1.00 97.25 77 LEU A O 1
ATOM 593 N N . VAL A 1 78 ? -2.474 4.768 13.081 1.00 97.94 78 VAL A N 1
ATOM 594 C CA . VAL A 1 78 ? -3.363 5.911 13.327 1.00 97.94 78 VAL A CA 1
ATOM 595 C C . VAL A 1 78 ? -4.830 5.515 13.155 1.00 97.94 78 VAL A C 1
ATOM 597 O O . VAL A 1 78 ? -5.649 5.746 14.043 1.00 97.94 78 VAL A O 1
ATOM 600 N N . ALA A 1 79 ? -5.177 4.892 12.030 1.00 97.62 79 ALA A N 1
ATOM 601 C CA . ALA A 1 79 ? -6.557 4.649 11.625 1.00 97.62 79 ALA A CA 1
ATOM 602 C C . ALA A 1 79 ? -7.277 3.614 12.498 1.00 97.62 79 ALA A C 1
ATOM 604 O O . ALA A 1 79 ? -8.448 3.813 12.825 1.00 97.62 79 ALA A O 1
ATOM 605 N N . VAL A 1 80 ? -6.602 2.528 12.902 1.00 96.38 80 VAL A N 1
ATOM 606 C CA . VAL A 1 80 ? -7.236 1.483 13.724 1.00 96.38 80 VAL A CA 1
ATOM 607 C C . VAL A 1 80 ? -7.534 1.999 15.137 1.00 96.38 80 VAL A C 1
ATOM 609 O O . VAL A 1 80 ? -8.695 1.913 15.551 1.00 96.38 80 VAL A O 1
ATOM 612 N N . PRO A 1 81 ? -6.573 2.603 15.871 1.00 95.75 81 PRO A N 1
ATOM 613 C CA . PRO A 1 81 ? -6.873 3.190 17.174 1.00 95.75 81 PRO A CA 1
ATOM 614 C C . PRO A 1 81 ? -7.882 4.333 17.087 1.00 95.75 81 PRO A C 1
ATOM 616 O O . PRO A 1 81 ? -8.808 4.366 17.891 1.00 95.75 81 PRO A O 1
ATOM 619 N N . ALA A 1 82 ? -7.771 5.226 16.095 1.00 95.75 82 ALA A N 1
ATOM 620 C CA . ALA A 1 82 ? -8.737 6.310 15.919 1.00 95.75 82 ALA A CA 1
ATOM 621 C C . ALA A 1 82 ? -10.157 5.771 15.687 1.00 95.75 82 ALA A C 1
ATOM 623 O O . ALA A 1 82 ? -11.095 6.201 16.357 1.00 95.75 82 ALA A O 1
ATOM 624 N N . GLY A 1 83 ? -10.323 4.781 14.804 1.00 95.06 83 GLY A N 1
ATOM 625 C CA . GLY A 1 83 ? -11.616 4.149 14.540 1.00 95.06 83 GLY A CA 1
ATOM 626 C C . GLY A 1 83 ? -12.200 3.454 15.772 1.00 95.06 83 GLY A C 1
ATOM 627 O O . GLY A 1 83 ? -13.390 3.609 16.062 1.00 95.06 83 GLY A O 1
ATOM 628 N N . ALA A 1 84 ? -11.362 2.744 16.533 1.00 93.75 84 ALA A N 1
ATOM 629 C CA . ALA A 1 84 ? -11.759 2.090 17.777 1.00 93.75 84 ALA A CA 1
ATOM 630 C C . ALA A 1 84 ? -12.161 3.098 18.863 1.00 93.75 84 ALA A C 1
ATOM 632 O O . ALA A 1 84 ? -13.223 2.958 19.472 1.00 93.75 84 ALA A O 1
ATOM 633 N N . ILE A 1 85 ? -11.363 4.150 19.064 1.00 93.62 85 ILE A N 1
ATOM 634 C CA . ILE A 1 85 ? -11.605 5.175 20.084 1.00 93.62 85 ILE A CA 1
ATOM 635 C C . ILE A 1 85 ? -12.889 5.956 19.779 1.00 93.62 85 ILE A C 1
ATOM 637 O O . ILE A 1 85 ? -13.760 6.090 20.644 1.00 93.62 85 ILE A O 1
ATOM 641 N N . LEU A 1 86 ? -13.046 6.417 18.536 1.00 93.56 86 LEU A N 1
ATOM 642 C CA . LEU A 1 86 ? -14.210 7.191 18.100 1.00 93.56 86 LEU A CA 1
ATOM 643 C C . LEU A 1 86 ? -15.506 6.381 18.164 1.00 93.56 86 LEU A C 1
ATOM 645 O O . LEU A 1 86 ? -16.549 6.918 18.526 1.00 93.56 86 LEU A O 1
ATOM 649 N N . THR A 1 87 ? -15.454 5.088 17.842 1.00 90.62 87 THR A N 1
ATOM 650 C CA . THR A 1 87 ? -16.651 4.236 17.872 1.00 90.62 87 THR A CA 1
ATOM 651 C C . THR A 1 87 ? -17.001 3.785 19.290 1.00 90.62 87 THR A C 1
ATOM 653 O O . THR A 1 87 ? -18.181 3.731 19.631 1.00 90.62 87 THR A O 1
ATOM 656 N N . GLY A 1 88 ? -15.999 3.470 20.118 1.00 86.75 88 GLY A N 1
ATOM 657 C CA . GLY A 1 88 ? -16.195 2.930 21.465 1.00 86.75 88 GLY A CA 1
ATOM 658 C C . GLY A 1 88 ? -16.531 3.977 22.524 1.00 86.75 88 GLY A C 1
ATOM 659 O O . GLY A 1 88 ? -17.497 3.805 23.264 1.00 86.75 88 GLY A O 1
ATOM 660 N N . TRP A 1 89 ? -15.742 5.052 22.606 1.00 86.44 89 TRP A N 1
ATOM 661 C CA . TRP A 1 89 ? -15.859 6.050 23.677 1.00 86.44 89 TRP A CA 1
ATOM 662 C C . TRP A 1 89 ? -16.598 7.316 23.245 1.00 86.44 89 TRP A C 1
ATOM 664 O O . TRP A 1 89 ? -17.289 7.918 24.063 1.00 86.44 89 TRP A O 1
ATOM 674 N N . PHE A 1 90 ? -16.504 7.706 21.969 1.00 90.31 90 PHE A N 1
ATOM 675 C CA . PHE A 1 90 ? -17.041 8.983 21.483 1.00 90.31 90 PHE A CA 1
ATOM 676 C C . PHE A 1 90 ? -18.034 8.850 20.309 1.00 90.31 90 PHE A C 1
ATOM 678 O O . PHE A 1 90 ? -17.912 9.572 19.313 1.00 90.31 90 PHE A O 1
ATOM 685 N N . PRO A 1 91 ? -19.077 7.997 20.403 1.00 86.00 91 PRO A N 1
ATOM 686 C CA . PRO A 1 91 ? -19.996 7.754 19.287 1.00 86.00 91 PRO A CA 1
ATOM 687 C C . PRO A 1 91 ? -20.778 9.006 18.856 1.00 86.00 91 PRO A C 1
ATOM 689 O O . PRO A 1 91 ? -21.170 9.109 17.695 1.00 86.00 91 PRO A O 1
ATOM 692 N N . GLY A 1 92 ? -20.998 9.962 19.768 1.00 89.69 92 GLY A N 1
ATOM 693 C CA . GLY A 1 92 ? -21.589 11.265 19.448 1.00 89.69 92 GLY A CA 1
ATOM 694 C C . GLY A 1 92 ? -20.665 12.122 18.582 1.00 89.69 92 GLY A C 1
ATOM 695 O O . GLY A 1 92 ? -21.080 12.588 17.526 1.00 89.69 92 GLY A O 1
ATOM 696 N N . VAL A 1 93 ? -19.392 12.248 18.971 1.00 91.88 93 VAL A N 1
ATOM 697 C CA . VAL A 1 93 ? -18.367 12.990 18.213 1.00 91.88 93 VAL A CA 1
ATOM 698 C C . VAL A 1 93 ? -18.212 12.413 16.809 1.00 91.88 93 VAL A C 1
ATOM 700 O O . VAL A 1 93 ? -18.176 13.159 15.836 1.00 91.88 93 VAL A O 1
ATOM 703 N N . LEU A 1 94 ? -18.216 11.084 16.681 1.00 92.06 94 LEU A N 1
ATOM 704 C CA . LEU A 1 94 ? -18.134 10.416 15.386 1.00 92.06 94 LEU A CA 1
ATOM 705 C C . LEU A 1 94 ? -19.291 10.790 14.442 1.00 92.06 94 LEU A C 1
ATOM 707 O O . LEU A 1 94 ? -19.068 10.899 13.242 1.00 92.06 94 LEU A O 1
ATOM 711 N N . LYS A 1 95 ? -20.510 11.023 14.950 1.00 91.69 95 LYS A N 1
ATOM 712 C CA . LYS A 1 95 ? -21.633 11.489 14.115 1.00 91.69 95 LYS A CA 1
ATOM 713 C C . LYS A 1 95 ? -21.411 12.907 13.586 1.00 91.69 95 LYS A C 1
ATOM 715 O O . LYS A 1 95 ? -21.759 13.173 12.442 1.00 91.69 95 LYS A O 1
ATOM 720 N N . TYR A 1 96 ? -20.823 13.792 14.391 1.00 94.38 96 TYR A N 1
ATOM 721 C CA . TYR A 1 96 ? -20.498 15.159 13.969 1.00 94.38 96 TYR A CA 1
ATOM 722 C C . TYR A 1 96 ? -19.305 15.209 13.005 1.00 94.38 96 TYR A C 1
ATOM 724 O O . TYR A 1 96 ? -19.298 16.022 12.085 1.00 94.38 96 TYR A O 1
ATOM 732 N N . LEU A 1 97 ? -18.314 14.330 13.186 1.00 94.25 97 LEU A N 1
ATOM 733 C CA . LEU A 1 97 ? -17.124 14.257 12.331 1.00 94.25 97 LEU A CA 1
ATOM 734 C C . LEU A 1 97 ? -17.336 13.463 11.033 1.00 94.25 97 LEU A C 1
ATOM 736 O O . LEU A 1 97 ? -16.550 13.636 10.108 1.00 94.25 97 LEU A O 1
ATOM 740 N N . ASP A 1 98 ? -18.374 12.625 10.927 1.00 92.88 98 ASP A N 1
ATOM 741 C CA . ASP A 1 98 ? -18.667 11.833 9.719 1.00 92.88 98 ASP A CA 1
ATOM 742 C C . ASP A 1 98 ? -18.655 12.658 8.413 1.00 92.88 98 ASP A C 1
ATOM 744 O O . ASP A 1 98 ? -17.917 12.283 7.497 1.00 92.88 98 ASP A O 1
ATOM 748 N N . PRO A 1 99 ? -19.370 13.801 8.296 1.00 94.44 99 PRO A N 1
ATOM 749 C CA . PRO A 1 99 ? -19.308 14.618 7.084 1.00 94.44 99 PRO A CA 1
ATOM 750 C C . PRO A 1 99 ? -17.900 15.161 6.815 1.00 94.44 99 PRO A C 1
ATOM 752 O O . PRO A 1 99 ? -17.450 15.144 5.671 1.00 94.44 99 PRO A O 1
ATOM 755 N N . LEU A 1 100 ? -17.172 15.582 7.855 1.00 94.88 100 LEU A N 1
ATOM 756 C CA . LEU A 1 100 ? -15.804 16.081 7.716 1.00 94.88 100 LEU A CA 1
ATOM 757 C C . LEU A 1 100 ? -14.858 14.987 7.205 1.00 94.88 100 LEU A C 1
ATOM 759 O O . LEU A 1 100 ? -14.098 15.222 6.271 1.00 94.88 100 LEU A O 1
ATOM 763 N N . PHE A 1 101 ? -14.920 13.779 7.766 1.00 94.75 101 PHE A N 1
ATOM 764 C CA . PHE A 1 101 ? -14.092 12.660 7.316 1.00 94.75 101 PHE A CA 1
ATOM 765 C C . PHE A 1 101 ? -14.408 12.252 5.885 1.00 94.75 101 PHE A C 1
ATOM 767 O O . PHE A 1 101 ? -13.488 11.983 5.119 1.00 94.75 101 PHE A O 1
ATOM 774 N N . ARG A 1 102 ? -15.685 12.253 5.491 1.00 93.75 102 ARG A N 1
ATOM 775 C CA . ARG A 1 102 ? -16.071 12.005 4.097 1.00 93.75 102 ARG A CA 1
ATOM 776 C C . ARG A 1 102 ? -15.477 13.055 3.164 1.00 93.75 102 ARG A C 1
ATOM 778 O O . ARG A 1 102 ? -14.916 12.685 2.137 1.00 93.75 102 ARG A O 1
ATOM 785 N N . LEU A 1 103 ? -15.537 14.337 3.522 1.00 94.94 103 LEU A N 1
ATOM 786 C CA . LEU A 1 103 ? -14.925 15.407 2.729 1.00 94.94 103 LEU A CA 1
ATOM 787 C C . LEU A 1 103 ? -13.407 15.225 2.613 1.00 94.94 103 LEU A C 1
ATOM 789 O O . LEU A 1 103 ? -12.879 15.204 1.505 1.00 94.94 103 LEU A O 1
ATOM 793 N N . LEU A 1 104 ? -12.720 15.007 3.736 1.00 93.69 104 LEU A N 1
ATOM 794 C CA . LEU A 1 104 ? -11.270 14.802 3.759 1.00 93.69 104 LEU A CA 1
ATOM 795 C C . LEU A 1 104 ? -10.840 13.541 2.994 1.00 93.69 104 LEU A C 1
ATOM 797 O O . LEU A 1 104 ? -9.805 13.553 2.334 1.00 93.69 104 LEU A O 1
ATOM 801 N N . SER A 1 105 ? -11.650 12.479 3.016 1.00 93.69 105 SER A N 1
ATOM 802 C CA . SER A 1 105 ? -11.366 11.239 2.282 1.00 93.69 105 SER A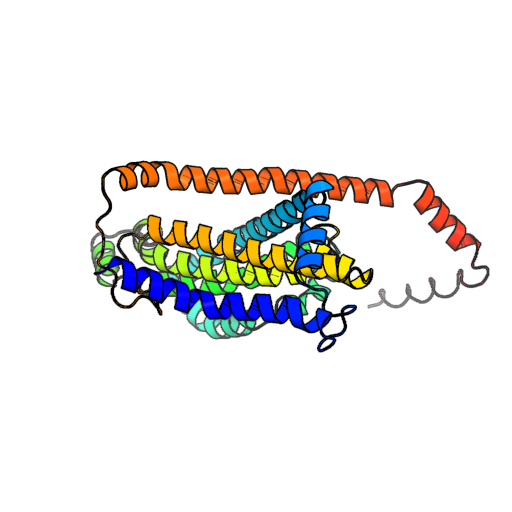 CA 1
ATOM 803 C C . SER A 1 105 ? -11.457 11.372 0.760 1.00 93.69 105 SER A C 1
ATOM 805 O O . SER A 1 105 ? -10.882 10.555 0.047 1.00 93.69 105 SER A O 1
ATOM 807 N N . ASN A 1 106 ? -12.147 12.401 0.258 1.00 92.62 106 ASN A N 1
ATOM 808 C CA . ASN A 1 106 ? -12.233 12.691 -1.175 1.00 92.62 106 ASN A CA 1
ATOM 809 C C . ASN A 1 106 ? -11.071 13.561 -1.679 1.00 92.62 106 ASN A C 1
ATOM 811 O O . ASN A 1 106 ? -10.946 13.783 -2.884 1.00 92.62 106 ASN A O 1
ATOM 815 N N . VAL A 1 107 ? -10.219 14.068 -0.784 1.00 92.31 107 VAL A N 1
ATOM 816 C CA . VAL A 1 107 ? -9.055 14.861 -1.179 1.00 92.31 107 VAL A CA 1
ATOM 817 C C . VAL A 1 107 ? -8.051 13.953 -1.880 1.00 92.31 107 VAL A C 1
ATOM 819 O O . VAL A 1 107 ? -7.601 12.964 -1.307 1.00 92.31 107 VAL A O 1
ATOM 822 N N . ASN A 1 108 ? -7.670 14.305 -3.110 1.00 92.94 108 ASN A N 1
ATOM 823 C CA . ASN A 1 108 ? -6.649 13.580 -3.860 1.00 92.94 108 ASN A CA 1
ATOM 824 C C . ASN A 1 108 ? -5.265 13.776 -3.202 1.00 92.94 108 ASN A C 1
ATOM 826 O O . ASN A 1 108 ? -4.728 14.888 -3.254 1.00 92.94 108 ASN A O 1
ATOM 830 N N . PRO A 1 109 ? -4.636 12.722 -2.643 1.00 90.75 109 PRO A N 1
ATOM 831 C CA . PRO A 1 109 ? -3.336 12.844 -1.983 1.00 90.75 109 PRO A CA 1
ATOM 832 C C . PRO A 1 109 ? -2.216 13.295 -2.926 1.00 90.75 109 PRO A C 1
ATOM 834 O O . PRO A 1 109 ? -1.272 13.945 -2.484 1.00 90.75 109 PRO A O 1
ATOM 837 N N . PHE A 1 110 ? -2.326 13.002 -4.227 1.00 91.56 110 PHE A N 1
ATOM 838 C CA . PHE A 1 110 ? -1.366 13.463 -5.230 1.00 91.56 110 PHE A CA 1
ATOM 839 C C . PHE A 1 110 ? -1.378 14.987 -5.377 1.00 91.56 110 PHE A C 1
ATOM 841 O O . PHE A 1 110 ? -0.323 15.607 -5.467 1.00 91.56 110 PHE A O 1
ATOM 848 N N . SER A 1 111 ? -2.560 15.608 -5.338 1.00 93.31 111 SER A N 1
ATOM 849 C CA . SER A 1 111 ? -2.707 17.065 -5.449 1.00 93.31 111 SER A CA 1
ATOM 850 C C . SER A 1 111 ? -2.105 17.815 -4.256 1.00 93.31 111 SER A C 1
ATOM 852 O O . SER A 1 111 ? -1.734 18.976 -4.392 1.00 93.31 111 SER A O 1
ATOM 854 N N . LEU A 1 112 ? -1.966 17.154 -3.103 1.00 93.19 112 LEU A N 1
ATOM 855 C CA . LEU A 1 112 ? -1.318 17.713 -1.913 1.00 93.19 112 LEU A CA 1
ATOM 856 C C . LEU A 1 112 ? 0.208 17.592 -1.938 1.00 93.19 112 LEU A C 1
ATOM 858 O O . LEU A 1 112 ? 0.876 18.110 -1.042 1.00 93.19 112 LEU A O 1
ATOM 862 N N . ALA A 1 113 ? 0.785 16.922 -2.938 1.00 91.00 113 ALA A N 1
ATOM 863 C CA . ALA A 1 113 ? 2.218 16.684 -2.970 1.00 91.00 113 ALA A CA 1
ATOM 864 C C . ALA A 1 113 ? 3.066 17.9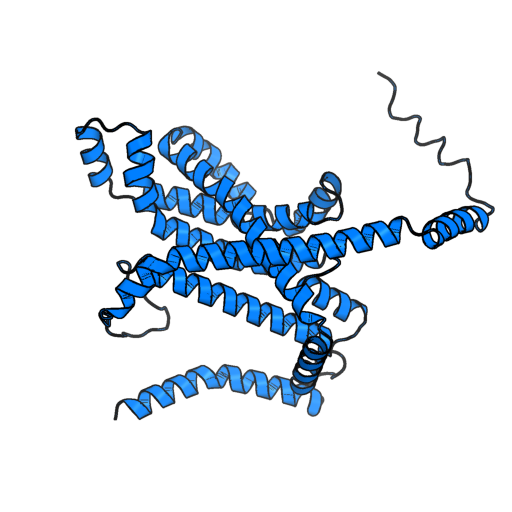70 -2.912 1.00 91.00 113 ALA A C 1
ATOM 866 O O . ALA A 1 113 ? 4.011 17.973 -2.126 1.00 91.00 113 ALA A O 1
ATOM 867 N N . PRO A 1 114 ? 2.732 19.082 -3.605 1.00 91.00 114 PRO A N 1
ATOM 868 C CA . PRO A 1 114 ? 3.474 20.338 -3.458 1.00 91.00 114 PRO A CA 1
ATOM 869 C C . PRO A 1 114 ? 3.437 20.903 -2.031 1.00 91.00 114 PRO A C 1
ATOM 871 O O . PRO A 1 114 ? 4.431 21.442 -1.553 1.00 91.00 114 PRO A O 1
ATOM 874 N N . MET A 1 115 ? 2.320 20.739 -1.314 1.00 93.88 115 MET A N 1
ATOM 875 C CA . MET A 1 115 ? 2.220 21.166 0.085 1.00 93.88 115 MET A CA 1
ATOM 876 C C . MET A 1 115 ? 3.124 20.309 0.972 1.00 93.88 115 MET A C 1
ATOM 878 O O . MET A 1 115 ? 3.896 20.838 1.767 1.00 93.88 115 MET A O 1
ATOM 882 N N . PHE A 1 116 ? 3.099 18.984 0.806 1.00 92.44 116 PHE A N 1
ATOM 883 C CA . PHE A 1 116 ? 4.005 18.106 1.549 1.00 92.44 116 PHE A CA 1
ATOM 884 C C . PHE A 1 116 ? 5.474 18.340 1.201 1.00 92.44 116 PHE A C 1
ATOM 886 O O . PHE A 1 116 ? 6.326 18.243 2.079 1.00 92.44 116 PHE A O 1
ATOM 893 N N . MET A 1 117 ? 5.765 18.695 -0.046 1.00 90.62 117 MET A N 1
ATOM 894 C CA . MET A 1 117 ? 7.095 19.095 -0.488 1.00 90.62 117 MET A CA 1
ATOM 895 C C . MET A 1 117 ? 7.558 20.376 0.214 1.00 90.62 117 MET A C 1
ATOM 897 O O . MET A 1 117 ? 8.724 20.467 0.578 1.00 90.62 117 MET A O 1
ATOM 901 N N . LEU A 1 118 ? 6.658 21.334 0.455 1.00 92.25 118 LEU A N 1
ATOM 902 C CA . LEU A 1 118 ? 6.963 22.559 1.197 1.00 92.25 118 LEU A CA 1
ATOM 903 C C . LEU A 1 118 ? 7.231 22.284 2.685 1.00 92.25 118 LEU A C 1
ATOM 905 O O . LEU A 1 118 ? 8.222 22.766 3.223 1.00 92.25 118 LEU A O 1
ATOM 909 N N . PHE A 1 119 ? 6.378 21.496 3.347 1.00 92.31 119 PHE A N 1
ATOM 910 C CA . PHE A 1 119 ? 6.500 21.230 4.788 1.00 92.31 119 PHE A CA 1
ATOM 911 C C . PHE A 1 119 ? 7.642 20.273 5.142 1.00 92.31 119 PHE A C 1
ATOM 913 O O . PHE A 1 119 ? 8.343 20.483 6.128 1.00 92.31 119 PHE A O 1
ATOM 920 N N . PHE A 1 120 ? 7.813 19.200 4.367 1.00 88.00 120 PHE A N 1
ATOM 921 C CA . PHE A 1 120 ? 8.761 18.123 4.670 1.00 88.00 120 PHE A CA 1
ATOM 922 C C . PHE A 1 120 ? 10.010 18.145 3.783 1.00 88.00 120 PHE A C 1
ATOM 924 O O . PHE A 1 120 ? 10.941 17.371 4.015 1.00 88.00 120 PHE A O 1
ATOM 931 N N . GLY A 1 121 ? 10.039 19.000 2.759 1.00 87.25 121 GLY A N 1
ATOM 932 C CA . GLY A 1 121 ? 11.072 18.982 1.732 1.00 87.25 121 GLY A CA 1
ATOM 933 C C . GLY A 1 121 ? 10.959 17.784 0.782 1.00 87.25 121 GLY A C 1
ATOM 934 O O . GLY A 1 121 ? 10.116 16.893 0.918 1.00 87.25 121 GLY A O 1
ATOM 935 N N . ILE A 1 122 ? 11.877 17.729 -0.187 1.00 84.75 122 ILE A N 1
ATOM 936 C CA . ILE A 1 122 ? 12.025 16.574 -1.084 1.00 84.75 122 ILE A CA 1
ATOM 937 C C . ILE A 1 122 ? 12.755 15.451 -0.345 1.00 84.75 122 ILE A C 1
ATOM 939 O O . ILE A 1 122 ? 13.976 15.501 -0.133 1.00 84.75 122 ILE A O 1
ATOM 943 N N . GLY A 1 123 ? 12.018 14.403 0.013 1.00 86.69 123 GLY A N 1
ATOM 944 C CA . GLY A 1 123 ? 12.577 13.277 0.748 1.00 86.69 123 GLY A CA 1
ATOM 945 C C . GLY A 1 123 ? 11.596 12.135 0.974 1.00 86.69 123 GLY A C 1
ATOM 946 O O . GLY A 1 123 ? 10.506 12.092 0.407 1.00 86.69 123 GLY A O 1
ATOM 947 N N . GLU A 1 124 ? 12.011 11.177 1.803 1.00 90.38 124 GLU A N 1
ATOM 948 C CA . GLU A 1 124 ? 11.198 10.004 2.143 1.00 90.38 124 GLU A CA 1
ATOM 949 C C . GLU A 1 124 ? 9.949 10.372 2.948 1.00 90.38 124 GLU A C 1
ATOM 951 O O . GLU A 1 124 ? 8.889 9.814 2.686 1.00 90.38 124 GLU A O 1
ATOM 956 N N . ALA A 1 125 ? 10.036 11.363 3.843 1.00 91.62 125 ALA A N 1
ATOM 957 C CA . ALA A 1 125 ? 8.902 11.811 4.651 1.00 91.62 125 ALA A CA 1
ATOM 958 C C . ALA A 1 125 ? 7.698 12.226 3.786 1.00 91.62 125 ALA A C 1
ATOM 960 O O . ALA A 1 125 ? 6.602 11.713 3.987 1.00 91.62 125 ALA A O 1
ATOM 961 N N . MET A 1 126 ? 7.913 13.060 2.760 1.00 93.19 126 MET A N 1
ATOM 962 C CA . MET A 1 126 ? 6.866 13.473 1.816 1.00 93.19 126 MET A CA 1
ATOM 963 C C . MET A 1 126 ? 6.149 12.266 1.188 1.00 93.19 126 MET A C 1
ATOM 965 O O . MET A 1 126 ? 4.923 12.176 1.214 1.00 93.19 126 MET A O 1
ATOM 969 N N . LYS A 1 127 ? 6.919 11.309 0.657 1.00 92.62 127 LYS A N 1
ATOM 970 C CA . LYS A 1 127 ? 6.388 10.105 -0.000 1.00 92.62 127 LYS A CA 1
ATOM 971 C C . LYS A 1 127 ? 5.592 9.235 0.970 1.00 92.62 127 LYS A C 1
ATOM 973 O O . LYS A 1 127 ? 4.487 8.808 0.644 1.00 92.62 127 LYS A O 1
ATOM 978 N N . LEU A 1 128 ? 6.133 9.002 2.167 1.00 94.62 128 LEU A N 1
ATOM 979 C CA . LEU A 1 128 ? 5.471 8.209 3.202 1.00 94.62 128 LEU A CA 1
ATOM 980 C C . LEU A 1 128 ? 4.156 8.850 3.655 1.00 94.62 128 LEU A C 1
ATOM 982 O O . LEU A 1 128 ? 3.179 8.129 3.829 1.00 94.62 128 LEU A O 1
ATOM 986 N N . MET A 1 129 ? 4.096 10.180 3.777 1.00 94.19 129 MET A N 1
ATOM 987 C CA . MET A 1 129 ? 2.873 10.893 4.160 1.00 94.19 129 MET A CA 1
ATOM 988 C C . MET A 1 129 ? 1.771 10.770 3.108 1.00 94.19 129 MET A C 1
ATOM 990 O O . MET A 1 129 ? 0.619 10.528 3.462 1.00 94.19 129 MET A O 1
ATOM 994 N N . ILE A 1 130 ? 2.112 10.861 1.820 1.00 95.19 130 ILE A N 1
ATOM 995 C CA . ILE A 1 130 ? 1.151 10.665 0.725 1.00 95.19 130 ILE A CA 1
ATOM 996 C C . ILE A 1 130 ? 0.571 9.240 0.765 1.00 95.19 130 ILE A C 1
ATOM 998 O O . ILE A 1 130 ? -0.645 9.054 0.674 1.00 95.19 130 ILE A O 1
ATOM 1002 N N . ILE A 1 131 ? 1.433 8.231 0.937 1.00 95.94 131 ILE A N 1
ATOM 1003 C CA . ILE A 1 131 ? 1.022 6.820 1.016 1.00 95.94 131 ILE A CA 1
ATOM 1004 C C . ILE A 1 131 ? 0.183 6.565 2.276 1.00 95.94 131 ILE A C 1
ATOM 1006 O O . ILE A 1 131 ? -0.825 5.855 2.224 1.00 95.94 131 ILE A O 1
ATOM 1010 N N . ALA A 1 132 ? 0.568 7.149 3.410 1.00 96.81 132 ALA A N 1
ATOM 1011 C CA . ALA A 1 132 ? -0.179 7.025 4.653 1.00 96.81 132 ALA A CA 1
ATOM 1012 C C . ALA A 1 132 ? -1.568 7.663 4.524 1.00 96.81 132 ALA A C 1
ATOM 1014 O O . ALA A 1 132 ? -2.559 7.037 4.888 1.00 96.81 132 ALA A O 1
ATOM 1015 N N . LEU A 1 133 ? -1.663 8.858 3.933 1.00 96.12 133 LEU A N 1
ATOM 1016 C CA . LEU A 1 133 ? -2.925 9.575 3.766 1.00 96.12 133 LEU A CA 1
ATOM 1017 C C . LEU A 1 133 ? -3.919 8.810 2.882 1.00 96.12 133 LEU A C 1
ATOM 1019 O O . LEU A 1 133 ? -5.083 8.689 3.256 1.00 96.12 133 LEU A O 1
ATOM 1023 N N . VAL A 1 134 ? -3.473 8.249 1.748 1.00 96.69 134 VAL A N 1
ATOM 1024 C CA . VAL A 1 134 ? -4.361 7.448 0.882 1.00 96.69 134 VAL A CA 1
ATOM 1025 C C . VAL A 1 134 ? -4.833 6.168 1.582 1.00 96.69 134 VAL A C 1
ATOM 1027 O O . VAL A 1 134 ? -5.966 5.731 1.396 1.00 96.69 134 VAL A O 1
ATOM 1030 N N . SER A 1 135 ? -3.976 5.581 2.420 1.00 97.50 135 SER A N 1
ATOM 1031 C CA . SER A 1 135 ? -4.247 4.317 3.110 1.00 97.50 135 SER A CA 1
ATOM 1032 C C . SER A 1 135 ? -5.099 4.486 4.368 1.00 97.50 135 SER A C 1
ATOM 1034 O O . SER A 1 135 ? -5.752 3.534 4.799 1.00 97.50 135 SER A O 1
ATOM 1036 N N . LEU A 1 136 ? -5.087 5.676 4.969 1.00 97.81 136 LEU A N 1
ATOM 1037 C CA . LEU A 1 136 ? -5.727 5.974 6.247 1.00 97.81 136 LEU A CA 1
ATOM 1038 C C . LEU A 1 136 ? -7.250 5.852 6.170 1.00 97.81 136 LEU A C 1
ATOM 1040 O O . LEU A 1 136 ? -7.854 5.228 7.042 1.00 97.81 136 LEU A O 1
ATOM 1044 N N . TRP A 1 137 ? -7.873 6.399 5.124 1.00 97.00 137 TRP A N 1
ATOM 1045 C CA . TRP A 1 137 ? -9.335 6.480 5.039 1.00 97.00 137 TRP A CA 1
ATOM 1046 C C . TRP A 1 137 ? -10.030 5.121 4.904 1.00 97.00 137 TRP A C 1
ATOM 1048 O O . TRP A 1 137 ? -10.941 4.863 5.698 1.00 97.00 137 TRP A O 1
ATOM 1058 N N . PRO A 1 138 ? -9.621 4.211 3.993 1.00 96.38 138 PRO A N 1
ATOM 1059 C CA . PRO A 1 138 ? -10.258 2.901 3.912 1.00 96.38 138 PRO A CA 1
ATOM 1060 C C . PRO A 1 138 ? -10.071 2.103 5.207 1.00 96.38 138 PRO A C 1
ATOM 1062 O O . PRO A 1 138 ? -11.037 1.521 5.696 1.00 96.38 138 PRO A O 1
ATOM 1065 N N . ILE A 1 139 ? -8.884 2.132 5.830 1.00 97.75 139 ILE A N 1
ATOM 1066 C CA . ILE A 1 139 ? -8.652 1.447 7.116 1.00 97.75 139 ILE A CA 1
ATOM 1067 C C . ILE A 1 139 ? -9.573 2.017 8.199 1.00 97.75 139 ILE A C 1
ATOM 1069 O O . ILE A 1 139 ? -10.217 1.250 8.917 1.00 97.75 139 ILE A O 1
ATOM 1073 N N . LEU A 1 140 ? -9.678 3.344 8.305 1.00 97.56 140 LEU A N 1
ATOM 1074 C CA . LEU A 1 140 ? -10.505 4.010 9.309 1.00 97.56 140 LEU A CA 1
ATOM 1075 C C . LEU A 1 140 ? -11.983 3.636 9.144 1.00 97.56 140 LEU A C 1
ATOM 1077 O O . LEU A 1 140 ? -12.616 3.174 10.095 1.00 97.56 140 LEU A O 1
ATOM 1081 N N . PHE A 1 141 ? -12.531 3.782 7.935 1.00 96.75 141 PHE A N 1
ATOM 1082 C CA . PHE A 1 141 ? -13.942 3.500 7.670 1.00 96.75 141 PHE A CA 1
ATOM 1083 C C . PHE A 1 141 ? -14.280 2.018 7.814 1.00 96.75 141 PHE A C 1
ATOM 1085 O O . PHE A 1 141 ? -15.314 1.685 8.395 1.00 96.75 141 PHE A O 1
ATOM 1092 N N . HIS A 1 142 ? -13.407 1.116 7.366 1.00 96.31 142 HIS A N 1
ATOM 1093 C CA . HIS A 1 142 ? -13.607 -0.316 7.572 1.00 96.31 142 HIS A CA 1
ATOM 1094 C C . HIS A 1 142 ? -13.477 -0.723 9.044 1.00 96.31 142 HIS A C 1
ATOM 1096 O O . HIS A 1 142 ? -14.197 -1.617 9.483 1.00 96.31 142 HIS A O 1
ATOM 1102 N N . THR A 1 143 ? -12.638 -0.045 9.830 1.00 96.19 143 THR A N 1
ATOM 1103 C CA . THR A 1 143 ? -12.564 -0.258 11.284 1.00 96.19 143 THR A CA 1
ATOM 1104 C C . THR A 1 143 ? -13.858 0.176 11.969 1.00 96.19 143 THR A C 1
ATOM 1106 O O . THR A 1 143 ? -14.446 -0.603 12.718 1.00 96.19 143 THR A O 1
ATOM 1109 N N . ILE A 1 144 ? -14.351 1.384 11.672 1.00 95.50 144 ILE A N 1
ATOM 1110 C CA . ILE A 1 144 ? -15.609 1.907 12.231 1.00 95.50 144 ILE A CA 1
ATOM 1111 C C . ILE A 1 144 ? -16.782 0.992 11.868 1.00 95.50 144 ILE A C 1
ATOM 1113 O O . ILE A 1 144 ? -17.557 0.595 12.740 1.00 95.50 144 ILE A O 1
ATOM 1117 N N . THR A 1 145 ? -16.905 0.634 10.588 1.00 94.88 145 THR A N 1
ATOM 1118 C CA . THR A 1 145 ? -17.955 -0.273 10.114 1.00 94.88 145 THR A CA 1
ATOM 1119 C C . THR A 1 145 ? -17.825 -1.641 10.771 1.00 94.88 145 THR A C 1
ATOM 1121 O O . THR A 1 145 ? -18.812 -2.143 11.293 1.00 94.88 145 THR A O 1
ATOM 1124 N N . GLY A 1 146 ? -16.616 -2.206 10.829 1.00 92.12 146 GLY A N 1
ATOM 1125 C CA . GLY A 1 146 ? -16.356 -3.504 11.449 1.00 92.12 146 GLY A CA 1
ATOM 1126 C C . GLY A 1 146 ? -16.837 -3.570 12.894 1.00 92.12 146 GLY A C 1
ATOM 1127 O O . GLY A 1 146 ? -17.578 -4.485 13.245 1.00 92.12 146 GLY A O 1
ATOM 1128 N N . ILE A 1 147 ? -16.498 -2.561 13.700 1.00 93.81 147 ILE A N 1
ATOM 1129 C CA . ILE A 1 147 ? -16.914 -2.476 15.107 1.00 93.81 147 ILE A CA 1
ATOM 1130 C C . ILE A 1 147 ? -18.435 -2.331 15.227 1.00 93.81 147 ILE A C 1
ATOM 1132 O O . ILE A 1 147 ? -19.049 -2.973 16.075 1.00 93.81 147 ILE A O 1
ATOM 1136 N N . ARG A 1 148 ? -19.067 -1.518 14.370 1.00 91.81 148 ARG A N 1
ATOM 1137 C CA . ARG A 1 148 ? -20.528 -1.317 14.379 1.00 91.81 148 ARG A CA 1
ATOM 1138 C C . ARG A 1 148 ? -21.320 -2.547 13.930 1.00 91.81 148 ARG A C 1
ATOM 1140 O O . ARG A 1 148 ? -22.486 -2.658 14.289 1.00 91.81 148 ARG A O 1
ATOM 1147 N N . THR A 1 149 ? -20.713 -3.438 13.148 1.00 90.19 149 THR A N 1
ATOM 1148 C CA . THR A 1 149 ? -21.352 -4.664 12.640 1.00 90.19 149 THR A CA 1
ATOM 1149 C C . THR A 1 149 ? -21.218 -5.875 13.564 1.00 90.19 149 THR A C 1
ATOM 1151 O O . THR A 1 149 ? -21.755 -6.932 13.244 1.00 90.19 149 THR A O 1
ATOM 1154 N N . VAL A 1 150 ? -20.507 -5.753 14.692 1.00 90.06 150 VAL A N 1
ATOM 1155 C CA . VAL A 1 150 ? -20.413 -6.830 15.690 1.00 90.06 150 VAL A CA 1
ATOM 1156 C C . VAL A 1 150 ? -21.799 -7.119 16.277 1.00 90.06 150 VAL A C 1
ATOM 1158 O O . VAL A 1 150 ? -22.565 -6.190 16.535 1.00 90.06 150 VAL A O 1
ATOM 1161 N N . ASP A 1 151 ? -22.115 -8.402 16.492 1.00 89.88 151 ASP A N 1
ATOM 1162 C CA . ASP A 1 151 ? -23.423 -8.840 16.991 1.00 89.88 151 ASP A CA 1
ATOM 1163 C C . ASP A 1 151 ? -23.795 -8.109 18.302 1.00 89.88 151 ASP A C 1
ATOM 1165 O O . ASP A 1 151 ? -23.091 -8.243 19.314 1.00 89.88 151 ASP A O 1
ATOM 1169 N N . PRO A 1 152 ? -24.912 -7.354 18.325 1.00 89.31 152 PRO A N 1
ATOM 1170 C CA . PRO A 1 152 ? -25.389 -6.680 19.526 1.00 89.31 152 PRO A CA 1
ATOM 1171 C C . PRO A 1 152 ? -25.616 -7.620 20.716 1.00 89.31 152 PRO A C 1
ATOM 1173 O O . PRO A 1 152 ? -25.564 -7.160 21.860 1.00 89.31 152 PRO A O 1
ATOM 1176 N N . LEU A 1 153 ? -25.873 -8.912 20.484 1.00 92.44 153 LEU A N 1
ATOM 1177 C CA . LEU A 1 153 ? -26.046 -9.906 21.541 1.00 92.44 153 LEU A CA 1
ATOM 1178 C C . LEU A 1 153 ? -24.756 -10.096 22.349 1.00 92.44 153 LEU A C 1
ATOM 1180 O O . LEU A 1 153 ? -24.824 -10.040 23.574 1.00 92.44 153 LEU A O 1
ATOM 1184 N N . LEU A 1 154 ? -23.595 -10.213 21.690 1.00 89.94 154 LEU A N 1
ATOM 1185 C CA . LEU A 1 154 ? -22.274 -10.306 22.342 1.00 89.94 154 LEU A CA 1
ATOM 1186 C C . LEU A 1 154 ? -21.995 -9.088 23.234 1.00 89.94 154 LEU A C 1
ATOM 1188 O O . LEU A 1 154 ? -21.414 -9.198 24.313 1.00 89.94 154 LEU A O 1
ATOM 1192 N N . ILE A 1 155 ? -22.433 -7.910 22.793 1.00 90.75 155 ILE A N 1
ATOM 1193 C CA . ILE A 1 155 ? -22.258 -6.664 23.542 1.00 90.75 155 ILE A CA 1
ATOM 1194 C C . ILE A 1 155 ? -23.173 -6.649 24.774 1.00 90.75 155 ILE A C 1
ATOM 1196 O O . ILE A 1 155 ? -22.738 -6.283 25.867 1.00 90.75 155 ILE A O 1
ATOM 1200 N N . LYS A 1 156 ? -24.441 -7.052 24.618 1.00 91.44 156 LYS A N 1
ATOM 1201 C CA . LYS A 1 156 ? -25.416 -7.109 25.719 1.00 91.44 156 LYS A CA 1
ATOM 1202 C C . LYS A 1 156 ? -25.011 -8.130 26.786 1.00 91.44 156 LYS A C 1
ATOM 1204 O O . LYS A 1 156 ? -25.089 -7.810 27.971 1.00 91.44 156 LYS A O 1
ATOM 1209 N N . THR A 1 157 ? -24.543 -9.313 26.388 1.00 93.44 157 THR A N 1
ATOM 1210 C CA . THR A 1 157 ? -24.091 -10.356 27.323 1.00 93.44 157 THR A CA 1
ATOM 1211 C C . THR A 1 157 ? -22.860 -9.905 28.105 1.00 93.44 157 THR A C 1
ATOM 1213 O O . THR A 1 157 ? -22.865 -9.966 29.332 1.00 93.44 157 THR A O 1
ATOM 1216 N N . ALA A 1 158 ? -21.854 -9.332 27.444 1.00 91.56 158 ALA A N 1
ATOM 1217 C CA . ALA A 1 158 ? -20.671 -8.803 28.122 1.00 91.56 158 ALA A CA 1
ATOM 1218 C C . ALA A 1 158 ? -21.002 -7.676 29.113 1.00 91.56 158 ALA A C 1
ATOM 1220 O O . ALA A 1 1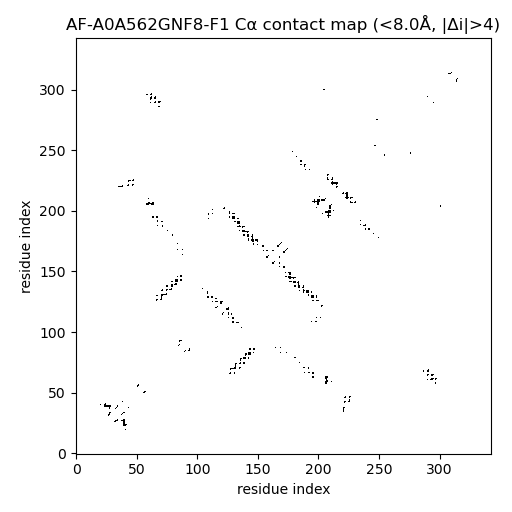58 ? -20.457 -7.632 30.216 1.00 91.56 158 ALA A O 1
ATOM 1221 N N . ARG A 1 159 ? -21.949 -6.794 28.766 1.00 89.69 159 ARG A N 1
ATOM 1222 C CA . ARG A 1 159 ? -22.425 -5.755 29.693 1.00 89.69 159 ARG A CA 1
ATOM 1223 C C . ARG A 1 159 ? -23.161 -6.330 30.900 1.00 89.69 159 ARG A C 1
ATOM 1225 O O . ARG A 1 159 ? -23.001 -5.797 31.991 1.00 89.69 159 ARG A O 1
ATOM 1232 N N . SER A 1 160 ? -23.910 -7.422 30.737 1.00 94.19 160 SER A N 1
ATOM 1233 C CA . SER A 1 160 ? -24.560 -8.105 31.867 1.00 94.19 160 SER A CA 1
ATOM 1234 C C . SER A 1 160 ? -23.558 -8.731 32.847 1.00 94.19 160 SER A C 1
ATOM 1236 O O . SER A 1 160 ? -23.843 -8.832 34.034 1.00 94.19 160 SER A O 1
ATOM 1238 N N . MET A 1 161 ? -22.355 -9.063 32.370 1.00 94.25 161 MET A N 1
ATOM 1239 C CA . MET A 1 161 ? -21.229 -9.535 33.184 1.00 94.25 161 MET A CA 1
ATOM 1240 C C . MET A 1 161 ? -20.394 -8.386 33.783 1.00 94.25 161 MET A C 1
ATOM 1242 O O . MET A 1 161 ? -19.321 -8.627 34.330 1.00 94.25 161 MET A O 1
ATOM 1246 N N . ASN A 1 162 ? -20.866 -7.138 33.675 1.00 92.62 162 ASN A N 1
ATOM 1247 C CA . ASN A 1 162 ? -20.203 -5.927 34.168 1.00 92.62 162 ASN A CA 1
ATOM 1248 C C . ASN A 1 162 ? -18.761 -5.736 33.644 1.00 92.62 162 ASN A C 1
ATOM 1250 O O . ASN A 1 162 ? -17.880 -5.233 34.343 1.00 92.62 162 ASN A O 1
ATOM 1254 N N . VAL A 1 163 ? -18.512 -6.151 32.399 1.00 91.81 163 VAL A N 1
ATOM 1255 C CA . VAL A 1 163 ? -17.212 -5.998 31.734 1.00 91.81 163 VAL A CA 1
ATOM 1256 C C . VAL A 1 163 ? -16.938 -4.519 31.437 1.00 91.81 163 VAL A C 1
ATOM 1258 O O . VAL A 1 163 ? -17.802 -3.803 30.928 1.00 91.81 163 VAL A O 1
ATOM 1261 N N . SER A 1 164 ? -15.718 -4.049 31.718 1.00 90.56 164 SER A N 1
ATOM 1262 C CA . SER A 1 164 ? -15.318 -2.663 31.445 1.00 90.56 164 SER A CA 1
ATOM 1263 C C . SER A 1 164 ? -15.257 -2.364 29.940 1.00 90.56 164 SER A C 1
ATOM 1265 O O . SER A 1 164 ? -14.979 -3.243 29.124 1.00 90.56 164 SER A O 1
ATOM 1267 N N . ASN A 1 165 ? -15.452 -1.100 29.548 1.00 87.38 165 ASN A N 1
ATOM 1268 C CA . ASN A 1 165 ? -15.435 -0.698 28.131 1.00 87.38 165 ASN A CA 1
ATOM 1269 C C . ASN A 1 165 ? -14.111 -1.030 27.419 1.00 87.38 165 ASN A C 1
ATOM 1271 O O . ASN A 1 165 ? -14.117 -1.345 26.231 1.00 87.38 165 ASN A O 1
ATOM 1275 N N . PHE A 1 166 ? -12.983 -0.989 28.138 1.00 90.00 166 PHE A N 1
ATOM 1276 C CA . PHE A 1 166 ? -11.682 -1.353 27.576 1.00 90.00 166 PHE A CA 1
ATOM 1277 C C . PHE A 1 166 ? -11.598 -2.851 27.259 1.00 90.00 166 PHE A C 1
ATOM 1279 O O . PHE A 1 166 ? -11.173 -3.227 26.169 1.00 90.00 166 PHE A O 1
ATOM 1286 N N . VAL A 1 167 ? -12.058 -3.699 28.184 1.00 91.12 167 VAL A N 1
ATOM 1287 C CA . VAL A 1 167 ? -12.095 -5.156 27.992 1.00 91.12 167 VAL A CA 1
ATOM 1288 C C . VAL A 1 167 ? -13.089 -5.518 26.886 1.00 91.12 167 VAL A C 1
ATOM 1290 O O . VAL A 1 167 ? -12.750 -6.281 25.989 1.00 91.12 167 VAL A O 1
ATOM 1293 N N . LEU A 1 168 ? -14.265 -4.881 26.862 1.00 90.88 168 LEU A N 1
ATOM 1294 C CA . LEU A 1 168 ? -15.246 -5.025 25.782 1.00 90.88 168 LEU A CA 1
ATOM 1295 C C . LEU A 1 168 ? -14.639 -4.680 24.409 1.00 90.88 168 LEU A C 1
ATOM 1297 O O . LEU A 1 168 ? -14.849 -5.405 23.437 1.00 90.88 168 LEU A O 1
ATOM 1301 N N . MET A 1 169 ? -13.869 -3.591 24.320 1.00 91.25 169 MET A N 1
ATOM 1302 C CA . MET A 1 169 ? -13.222 -3.185 23.073 1.00 91.25 169 MET A CA 1
ATOM 1303 C C . MET A 1 169 ? -12.149 -4.184 22.633 1.00 91.25 169 MET A C 1
ATOM 1305 O O . MET A 1 169 ? -12.152 -4.620 21.484 1.00 91.25 169 MET A O 1
ATOM 1309 N N . ARG A 1 170 ? -11.239 -4.551 23.540 1.00 91.25 170 ARG A N 1
ATOM 1310 C CA . ARG A 1 170 ? -10.085 -5.407 23.242 1.00 91.25 170 ARG A CA 1
ATOM 1311 C C . ARG A 1 170 ? -10.473 -6.853 22.936 1.00 91.25 170 ARG A C 1
ATOM 1313 O O . ARG A 1 170 ? -9.886 -7.435 22.032 1.00 91.25 170 ARG A O 1
ATOM 1320 N N . ASP A 1 171 ? -11.444 -7.404 23.662 1.00 88.19 171 ASP A N 1
ATOM 1321 C CA . ASP A 1 171 ? -11.716 -8.848 23.653 1.00 88.19 171 ASP A CA 1
ATOM 1322 C C . ASP A 1 171 ? -12.929 -9.239 22.810 1.00 88.19 171 ASP A C 1
ATOM 1324 O O . ASP A 1 171 ? -13.048 -10.395 22.413 1.00 88.19 171 ASP A O 1
ATOM 1328 N N . ILE A 1 172 ? -13.821 -8.292 22.502 1.00 89.62 172 ILE A N 1
ATOM 1329 C CA . ILE A 1 172 ? -15.054 -8.576 21.754 1.00 89.62 172 ILE A CA 1
ATOM 1330 C C . ILE A 1 172 ? -15.113 -7.741 20.478 1.00 89.62 172 ILE A C 1
ATOM 1332 O O . ILE A 1 172 ? -15.201 -8.295 19.382 1.00 89.62 172 ILE A O 1
ATOM 1336 N N . LEU A 1 173 ? -15.039 -6.411 20.592 1.00 91.12 173 LEU A N 1
ATOM 1337 C CA . LEU A 1 173 ? -15.263 -5.528 19.445 1.00 91.12 173 LEU A CA 1
ATOM 1338 C C . LEU A 1 173 ? -14.129 -5.588 18.418 1.00 91.12 173 LEU A C 1
ATOM 1340 O O . LEU A 1 173 ? -14.402 -5.775 17.235 1.00 91.12 173 LEU A O 1
ATOM 1344 N N . LEU A 1 174 ? -12.869 -5.449 18.843 1.00 89.50 174 LEU A N 1
ATOM 1345 C CA . LEU A 1 174 ? -11.720 -5.508 17.937 1.00 89.50 174 LEU A CA 1
ATOM 1346 C C . LEU A 1 174 ? -11.602 -6.883 17.260 1.00 89.50 174 LEU A C 1
ATOM 1348 O O . LEU A 1 174 ? -11.559 -6.897 16.029 1.00 89.50 174 LEU A O 1
ATOM 1352 N N . PRO A 1 175 ? -11.639 -8.024 17.984 1.00 88.06 175 PRO A N 1
ATOM 1353 C CA . PRO A 1 175 ? -11.610 -9.347 17.365 1.00 88.06 175 PRO A CA 1
ATOM 1354 C C . PRO A 1 175 ? -12.786 -9.589 16.414 1.00 88.06 175 PRO A C 1
ATOM 1356 O O . PRO A 1 175 ? -12.589 -10.123 15.324 1.00 88.06 175 PRO A O 1
ATOM 1359 N N . GLY A 1 176 ? -13.994 -9.141 16.778 1.00 86.81 176 GLY A N 1
ATOM 1360 C CA . GLY A 1 176 ? -15.177 -9.233 15.918 1.00 86.81 176 GLY A CA 1
ATOM 1361 C C . GLY A 1 176 ? -15.085 -8.371 14.653 1.00 86.81 176 GLY A C 1
ATOM 1362 O O . GLY A 1 176 ? -15.606 -8.751 13.606 1.00 86.81 176 GLY A O 1
ATOM 1363 N N . ALA A 1 177 ? -14.380 -7.239 14.720 1.00 89.88 177 ALA A N 1
ATOM 1364 C CA . ALA A 1 177 ? -14.170 -6.324 13.602 1.00 89.88 177 ALA A CA 1
ATOM 1365 C C . ALA A 1 177 ? -12.988 -6.706 12.692 1.00 89.88 177 ALA A C 1
ATOM 1367 O O . ALA A 1 177 ? -12.914 -6.205 11.566 1.00 89.88 177 ALA A O 1
ATOM 1368 N N . LEU A 1 178 ? -12.083 -7.591 13.139 1.00 89.00 178 LEU A N 1
ATOM 1369 C CA . LEU A 1 178 ? -10.866 -7.984 12.413 1.00 89.00 178 LEU A CA 1
ATOM 1370 C C . LEU A 1 178 ? -11.090 -8.335 10.931 1.00 89.00 178 LEU A C 1
ATOM 1372 O O . LEU A 1 178 ? -10.323 -7.829 10.109 1.00 89.00 178 LEU A O 1
ATOM 1376 N N . PRO A 1 179 ? -12.114 -9.123 10.533 1.00 85.31 179 PRO A N 1
ATOM 1377 C CA . PRO A 1 179 ? -12.314 -9.459 9.122 1.00 85.31 179 PRO A CA 1
ATOM 1378 C C . PRO A 1 179 ? -12.544 -8.213 8.261 1.00 85.31 179 PRO A C 1
ATOM 1380 O O . PRO A 1 179 ? -11.988 -8.084 7.171 1.00 85.31 179 PRO A O 1
ATOM 1383 N N . THR A 1 180 ? -13.342 -7.271 8.767 1.00 89.44 180 THR A N 1
ATOM 1384 C CA . THR A 1 180 ? -13.652 -6.021 8.070 1.00 89.44 180 THR A CA 1
ATOM 1385 C C . THR A 1 180 ? -12.440 -5.093 8.052 1.00 89.44 180 THR A C 1
ATOM 1387 O O . THR A 1 180 ? -12.161 -4.498 7.013 1.00 89.44 180 THR A O 1
ATOM 1390 N N . ILE A 1 181 ? -11.671 -5.021 9.146 1.00 91.25 181 ILE A N 1
ATOM 1391 C CA . ILE A 1 181 ? -10.404 -4.271 9.202 1.00 91.25 181 ILE A CA 1
ATOM 1392 C C . ILE A 1 181 ? -9.429 -4.797 8.143 1.00 91.25 181 ILE A C 1
ATOM 1394 O O . ILE A 1 181 ? -8.852 -4.006 7.401 1.00 91.25 181 ILE A O 1
ATOM 1398 N N . VAL A 1 182 ? -9.286 -6.119 8.008 1.00 89.19 182 VAL A N 1
ATOM 1399 C CA . VAL A 1 182 ? -8.406 -6.729 6.999 1.00 89.19 182 VAL A CA 1
ATOM 1400 C C . VAL A 1 182 ? -8.888 -6.451 5.576 1.00 89.19 182 VAL A C 1
ATOM 1402 O O . VAL A 1 182 ? -8.060 -6.183 4.705 1.00 89.19 182 VAL A O 1
ATOM 1405 N N . THR A 1 183 ? -10.203 -6.403 5.335 1.00 89.25 183 THR A N 1
ATOM 1406 C CA . THR A 1 183 ? -10.740 -5.905 4.056 1.00 89.25 183 THR A CA 1
ATOM 1407 C C . THR A 1 183 ? -10.297 -4.460 3.789 1.00 89.25 183 THR A C 1
ATOM 1409 O O . THR A 1 183 ? -9.839 -4.156 2.688 1.00 89.25 183 THR A O 1
ATOM 1412 N N . GLY A 1 184 ? -10.360 -3.587 4.800 1.00 92.62 184 GLY A N 1
ATOM 1413 C CA . GLY A 1 184 ? -9.878 -2.207 4.704 1.00 92.62 184 GLY A CA 1
ATOM 1414 C C . GLY A 1 184 ? -8.386 -2.116 4.393 1.00 92.62 184 GLY A C 1
ATOM 1415 O O . GLY A 1 184 ? -7.996 -1.399 3.478 1.00 92.62 184 GLY A O 1
ATOM 1416 N N . ILE A 1 185 ? -7.556 -2.902 5.086 1.00 92.75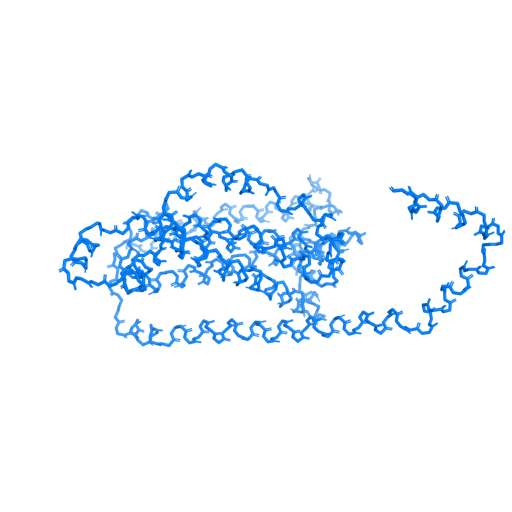 185 ILE A N 1
ATOM 1417 C CA . ILE A 1 185 ? -6.110 -2.990 4.827 1.00 92.75 185 ILE A CA 1
ATOM 1418 C C . ILE A 1 185 ? -5.850 -3.429 3.386 1.00 92.75 185 ILE A C 1
ATOM 1420 O O . ILE A 1 185 ? -5.030 -2.822 2.704 1.00 92.75 185 ILE A O 1
ATOM 1424 N N . ARG A 1 186 ? -6.558 -4.451 2.894 1.00 90.69 186 ARG A N 1
ATOM 1425 C CA . ARG A 1 186 ? -6.405 -4.954 1.523 1.00 90.69 186 ARG A CA 1
ATOM 1426 C C . ARG A 1 186 ? -6.697 -3.880 0.479 1.00 90.69 186 ARG A C 1
ATOM 1428 O O . ARG A 1 186 ? -5.918 -3.733 -0.462 1.00 90.69 186 ARG A O 1
ATOM 1435 N N . ILE A 1 187 ? -7.790 -3.139 0.649 1.00 91.94 187 ILE A N 1
ATOM 1436 C CA . ILE A 1 187 ? -8.137 -2.017 -0.233 1.00 91.94 187 ILE A CA 1
ATOM 1437 C C . ILE A 1 187 ? -7.043 -0.948 -0.159 1.00 91.94 187 ILE A C 1
ATOM 1439 O O . ILE A 1 187 ? -6.524 -0.525 -1.193 1.00 91.94 187 ILE A O 1
ATOM 1443 N N . SER A 1 188 ? -6.615 -0.583 1.051 1.00 95.19 188 SER A N 1
ATOM 1444 C CA . SER A 1 188 ? -5.544 0.393 1.249 1.00 95.19 188 SER A CA 1
ATOM 1445 C C . SER A 1 188 ? -4.228 -0.031 0.621 1.00 95.19 188 SER A C 1
ATOM 1447 O O . SER A 1 188 ? -3.544 0.820 0.076 1.00 95.19 188 SER A O 1
ATOM 1449 N N . VAL A 1 189 ? -3.870 -1.317 0.611 1.00 93.06 189 VAL A N 1
ATOM 1450 C CA . VAL A 1 189 ? 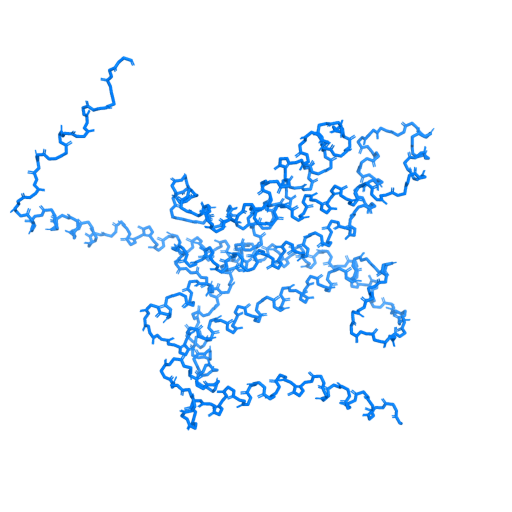-2.630 -1.756 -0.043 1.00 93.06 189 VAL A CA 1
ATOM 1451 C C . VAL A 1 189 ? -2.682 -1.538 -1.554 1.00 93.06 189 VAL A C 1
ATOM 1453 O O . VAL A 1 189 ? -1.699 -1.096 -2.144 1.00 93.06 189 VAL A O 1
ATOM 1456 N N . GLN A 1 190 ? -3.822 -1.806 -2.193 1.00 91.94 190 GLN A N 1
ATOM 1457 C CA . GLN A 1 190 ? -3.982 -1.564 -3.630 1.00 91.94 190 GLN A CA 1
ATOM 1458 C C . GLN A 1 190 ? -3.839 -0.071 -3.950 1.00 91.94 190 GLN A C 1
ATOM 1460 O O . GLN A 1 190 ? -3.100 0.303 -4.862 1.00 91.94 190 GLN A O 1
ATOM 1465 N N . MET A 1 191 ? -4.481 0.784 -3.149 1.00 94.00 191 MET A N 1
ATOM 1466 C CA . MET A 1 191 ? -4.375 2.239 -3.286 1.00 94.00 191 MET A CA 1
ATOM 1467 C C . MET A 1 191 ? -2.964 2.748 -2.957 1.00 94.00 191 MET A C 1
ATOM 1469 O O . MET A 1 191 ? -2.463 3.638 -3.639 1.00 94.00 191 MET A O 1
ATOM 1473 N N . ALA A 1 192 ? -2.292 2.154 -1.968 1.00 94.44 192 ALA A N 1
ATOM 1474 C CA . ALA A 1 192 ? -0.927 2.483 -1.579 1.00 94.44 192 ALA A CA 1
ATOM 1475 C C . ALA A 1 192 ? 0.064 2.187 -2.703 1.00 94.44 192 ALA A C 1
ATOM 1477 O O . ALA A 1 192 ? 0.911 3.025 -2.976 1.00 94.44 192 ALA A O 1
ATOM 1478 N N . VAL A 1 193 ? -0.045 1.039 -3.383 1.00 92.75 193 VAL A N 1
ATOM 1479 C CA . VAL A 1 193 ? 0.819 0.705 -4.531 1.00 92.75 193 VAL A CA 1
ATOM 1480 C C . VAL A 1 193 ? 0.588 1.674 -5.688 1.00 92.75 193 VAL A C 1
ATOM 1482 O O . VAL A 1 193 ? 1.551 2.155 -6.280 1.00 92.75 193 VAL A O 1
ATOM 1485 N N . PHE A 1 194 ? -0.670 2.006 -5.988 1.00 92.44 194 PHE A N 1
ATOM 1486 C CA . PHE A 1 194 ? -0.996 2.997 -7.016 1.00 92.44 194 PHE A CA 1
ATOM 1487 C C . PHE A 1 194 ? -0.390 4.371 -6.688 1.00 92.44 194 PHE A C 1
ATOM 1489 O O . PHE A 1 194 ? 0.309 4.970 -7.506 1.00 92.44 194 PHE A O 1
ATOM 1496 N N . MET A 1 195 ? -0.602 4.843 -5.460 1.00 94.56 195 MET A N 1
ATOM 1497 C CA . MET A 1 195 ? -0.144 6.155 -5.016 1.00 94.56 195 MET A CA 1
ATOM 1498 C C . MET A 1 195 ? 1.376 6.215 -4.807 1.00 94.56 195 MET A C 1
ATOM 1500 O O . MET A 1 195 ? 1.986 7.255 -5.039 1.00 94.56 195 MET A O 1
ATOM 1504 N N . LEU A 1 196 ? 2.007 5.107 -4.416 1.00 94.19 196 LEU A N 1
ATOM 1505 C CA . LEU A 1 196 ? 3.459 4.966 -4.304 1.00 94.19 196 LEU A CA 1
ATOM 1506 C C . LEU A 1 196 ? 4.138 5.328 -5.619 1.00 94.19 196 LEU A C 1
ATOM 1508 O O . LEU A 1 196 ? 5.061 6.134 -5.614 1.00 94.19 196 LEU A O 1
ATOM 1512 N N . VAL A 1 197 ? 3.672 4.756 -6.733 1.00 93.81 197 VAL A N 1
ATOM 1513 C CA . VAL A 1 197 ? 4.253 5.014 -8.057 1.00 93.81 197 VAL A CA 1
ATOM 1514 C C . VAL A 1 197 ? 4.208 6.507 -8.353 1.00 93.81 197 VAL A C 1
ATOM 1516 O O . VAL A 1 197 ? 5.242 7.097 -8.648 1.00 93.81 197 VAL A O 1
ATOM 1519 N N . ALA A 1 198 ? 3.046 7.135 -8.180 1.00 92.88 198 ALA A N 1
ATOM 1520 C CA . ALA A 1 198 ? 2.880 8.567 -8.397 1.00 92.88 198 ALA A CA 1
ATOM 1521 C C . ALA A 1 198 ? 3.768 9.415 -7.463 1.00 92.88 198 ALA A C 1
ATOM 1523 O O . ALA A 1 198 ? 4.401 10.368 -7.911 1.00 92.88 198 ALA A O 1
ATOM 1524 N N . ALA A 1 199 ? 3.883 9.047 -6.185 1.00 93.12 199 ALA A N 1
ATOM 1525 C CA . ALA A 1 199 ? 4.745 9.739 -5.227 1.00 93.12 199 ALA A CA 1
ATOM 1526 C C . ALA A 1 199 ? 6.243 9.596 -5.564 1.00 93.12 199 ALA A C 1
ATOM 1528 O O . ALA A 1 199 ? 7.023 10.516 -5.324 1.00 93.12 199 ALA A O 1
ATOM 1529 N N . GLU A 1 200 ? 6.664 8.467 -6.137 1.00 93.75 200 GLU A N 1
ATOM 1530 C CA . GLU A 1 200 ? 8.048 8.248 -6.570 1.00 93.75 200 GLU A CA 1
ATOM 1531 C C . GLU A 1 200 ? 8.425 9.066 -7.810 1.00 93.75 200 GLU A C 1
ATOM 1533 O O . GLU A 1 200 ? 9.586 9.451 -7.958 1.00 93.75 200 GLU A O 1
ATOM 1538 N N . MET A 1 201 ? 7.455 9.386 -8.668 1.00 92.81 201 MET A N 1
ATOM 1539 C CA . MET A 1 201 ? 7.673 10.256 -9.829 1.00 92.81 201 MET A CA 1
ATOM 1540 C C . MET A 1 201 ? 7.987 11.704 -9.415 1.00 92.81 201 MET A C 1
ATOM 1542 O O . MET A 1 201 ? 8.722 12.396 -10.111 1.00 92.81 201 MET A O 1
ATOM 1546 N N . LEU A 1 202 ? 7.506 12.148 -8.249 1.00 88.44 202 LEU A N 1
ATOM 1547 C CA . LEU A 1 202 ? 7.656 13.517 -7.736 1.00 88.44 202 LEU A CA 1
ATOM 1548 C C . LEU A 1 202 ? 9.002 13.775 -7.032 1.00 88.44 202 LEU A C 1
ATOM 1550 O O . LEU A 1 202 ? 9.068 14.437 -5.998 1.00 88.44 202 LEU A O 1
ATOM 1554 N N . GLY A 1 203 ? 10.097 13.250 -7.583 1.00 75.62 203 GLY A N 1
ATOM 1555 C CA . GLY A 1 203 ? 11.448 13.524 -7.082 1.00 75.62 203 GLY A CA 1
ATOM 1556 C C . GLY A 1 203 ? 12.019 12.463 -6.138 1.00 75.62 203 GLY A C 1
ATOM 1557 O O . GLY A 1 203 ? 12.789 12.786 -5.230 1.00 75.62 203 GLY A O 1
ATOM 1558 N N . ALA A 1 204 ? 11.686 11.181 -6.333 1.00 80.69 204 ALA A N 1
ATOM 1559 C CA . ALA A 1 204 ? 12.516 10.112 -5.780 1.00 80.69 204 ALA A CA 1
ATOM 1560 C C . ALA A 1 204 ? 13.836 9.971 -6.566 1.00 80.69 204 ALA A C 1
ATOM 1562 O O . ALA A 1 204 ? 13.969 10.475 -7.675 1.00 80.69 204 ALA A O 1
ATOM 1563 N N . LYS A 1 205 ? 14.820 9.280 -5.978 1.00 82.00 205 LYS A N 1
ATOM 1564 C CA . LYS A 1 205 ? 16.087 8.896 -6.638 1.00 82.00 205 LYS A CA 1
ATOM 1565 C C . LYS A 1 205 ? 16.203 7.389 -6.906 1.00 82.00 205 LYS A C 1
ATOM 1567 O O . LYS A 1 205 ? 17.138 6.928 -7.541 1.00 82.00 205 LYS A O 1
ATOM 1572 N N . ALA A 1 206 ? 15.266 6.624 -6.367 1.00 86.38 206 ALA A N 1
ATOM 1573 C CA . ALA A 1 206 ? 15.176 5.180 -6.492 1.00 86.38 206 ALA A CA 1
ATOM 1574 C C . ALA A 1 206 ? 13.718 4.785 -6.295 1.00 86.38 206 ALA A C 1
ATOM 1576 O O . ALA A 1 206 ? 12.974 5.535 -5.657 1.00 86.38 206 ALA A O 1
ATOM 1577 N N . GLY A 1 207 ? 13.330 3.624 -6.808 1.00 92.88 207 GLY A N 1
ATOM 1578 C CA . GLY A 1 207 ? 11.952 3.138 -6.816 1.00 92.88 207 GLY A CA 1
ATOM 1579 C C . GLY A 1 207 ? 11.482 2.814 -8.230 1.00 92.88 207 GLY A C 1
ATOM 1580 O O . GLY A 1 207 ? 12.067 3.279 -9.212 1.00 92.88 207 GLY A O 1
ATOM 1581 N N . LEU A 1 208 ? 10.441 2.000 -8.345 1.00 93.25 208 LEU A N 1
ATOM 1582 C CA . LEU A 1 208 ? 9.872 1.615 -9.632 1.00 93.25 208 LEU A CA 1
ATOM 1583 C C . LEU A 1 208 ? 9.209 2.796 -10.352 1.00 93.25 208 LEU A C 1
ATOM 1585 O O . LEU A 1 208 ? 9.370 2.931 -11.562 1.00 93.25 208 LEU A O 1
ATOM 1589 N N . GLY A 1 209 ? 8.509 3.678 -9.631 1.00 93.81 209 GLY A N 1
ATOM 1590 C CA . GLY A 1 209 ? 7.925 4.885 -10.221 1.00 93.81 209 GLY A CA 1
ATOM 1591 C C . GLY A 1 209 ? 8.999 5.853 -10.715 1.00 93.81 209 GLY A C 1
ATOM 1592 O O . GLY A 1 209 ? 8.865 6.432 -11.793 1.00 93.81 209 GLY A O 1
ATOM 1593 N N . TRP A 1 210 ? 10.122 5.941 -9.993 1.00 94.56 210 TRP A N 1
ATOM 1594 C CA . TRP A 1 210 ? 11.299 6.671 -10.461 1.00 94.56 210 TRP A CA 1
ATOM 1595 C C . TRP A 1 210 ? 11.898 6.045 -11.723 1.00 94.56 210 TRP A C 1
ATOM 1597 O O . TRP A 1 210 ? 12.182 6.770 -12.668 1.00 94.56 210 TRP A O 1
ATOM 1607 N N . LEU A 1 211 ? 12.049 4.716 -11.774 1.00 94.19 211 LEU A N 1
ATOM 1608 C CA . LEU A 1 211 ? 12.593 4.010 -12.939 1.00 94.19 211 LEU A CA 1
ATOM 1609 C C . LEU A 1 211 ? 11.769 4.291 -14.202 1.00 94.19 211 LEU A C 1
ATOM 1611 O O . LEU A 1 211 ? 12.338 4.561 -15.261 1.00 94.19 211 LEU A O 1
ATOM 1615 N N . VAL A 1 212 ? 10.439 4.259 -14.087 1.00 94.88 212 VAL A N 1
ATOM 1616 C CA . VAL A 1 212 ? 9.530 4.586 -15.193 1.00 94.88 212 VAL A CA 1
ATOM 1617 C C . VAL A 1 212 ? 9.694 6.045 -15.609 1.00 94.88 212 VAL A C 1
ATOM 1619 O O . VAL A 1 212 ? 9.920 6.317 -16.786 1.00 94.88 212 VAL A O 1
ATOM 1622 N N . HIS A 1 213 ? 9.648 6.976 -14.655 1.00 95.06 213 HIS A N 1
ATOM 1623 C CA . HIS A 1 213 ? 9.760 8.407 -14.936 1.00 95.06 213 HIS A CA 1
ATOM 1624 C C . HIS A 1 213 ? 11.114 8.787 -15.550 1.00 95.06 213 HIS A C 1
ATOM 1626 O O . HIS A 1 213 ? 11.167 9.484 -16.558 1.00 95.06 213 HIS A O 1
ATOM 1632 N N . ALA A 1 214 ? 12.216 8.283 -14.994 1.00 93.75 214 ALA A N 1
ATOM 1633 C CA . ALA A 1 214 ? 13.561 8.524 -15.503 1.00 93.75 214 ALA A CA 1
ATOM 1634 C C . ALA A 1 214 ? 13.744 7.940 -16.911 1.00 93.75 214 ALA A C 1
ATOM 1636 O O . ALA A 1 214 ? 14.285 8.607 -17.790 1.00 93.75 214 ALA A O 1
ATOM 1637 N N . SER A 1 215 ? 13.238 6.727 -17.158 1.00 93.69 215 SER A N 1
ATOM 1638 C CA . SER A 1 215 ? 13.288 6.117 -18.493 1.00 93.69 215 SER A CA 1
ATOM 1639 C C . SER A 1 215 ? 12.471 6.909 -19.514 1.00 93.69 215 SER A C 1
ATOM 1641 O O . SER A 1 215 ? 12.902 7.035 -20.658 1.00 93.69 215 SER A O 1
ATOM 1643 N N . ALA A 1 216 ? 11.327 7.466 -19.104 1.00 93.00 216 ALA A N 1
ATOM 1644 C CA . ALA A 1 216 ? 10.505 8.327 -19.949 1.00 93.00 216 ALA A CA 1
ATOM 1645 C C . ALA A 1 216 ? 11.247 9.619 -20.328 1.00 93.00 216 ALA A C 1
ATOM 1647 O O . ALA A 1 216 ? 11.336 9.951 -21.506 1.00 93.00 216 ALA A O 1
ATOM 1648 N N . MET A 1 217 ? 11.853 10.300 -19.349 1.00 93.44 217 MET A N 1
ATOM 1649 C CA . MET A 1 217 ? 12.607 11.543 -19.576 1.00 93.44 217 MET A CA 1
ATOM 1650 C C . MET A 1 217 ? 13.835 11.333 -20.471 1.00 93.44 217 MET A C 1
ATOM 1652 O O . MET A 1 217 ? 14.179 12.201 -21.267 1.00 93.44 217 MET A O 1
ATOM 1656 N N . LEU A 1 218 ? 14.471 10.161 -20.389 1.00 93.19 218 LEU A N 1
ATOM 1657 C CA . LEU A 1 218 ? 15.606 9.784 -21.238 1.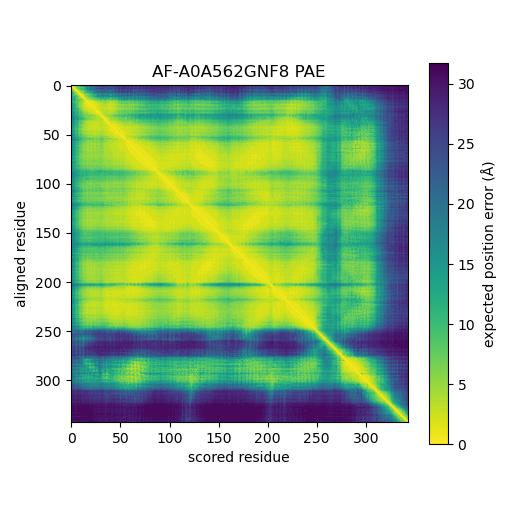00 93.19 218 LEU A CA 1
ATOM 1658 C C . LEU A 1 218 ? 15.189 9.191 -22.595 1.00 93.19 218 LEU A C 1
ATOM 1660 O O . LEU A 1 218 ? 16.046 8.696 -23.325 1.00 93.19 218 LEU A O 1
ATOM 1664 N N . SER A 1 219 ? 13.892 9.189 -22.930 1.00 91.44 219 SER A N 1
ATOM 1665 C CA . SER A 1 219 ? 13.346 8.560 -24.145 1.00 91.44 219 SER A CA 1
ATOM 1666 C C . SER A 1 219 ? 13.738 7.081 -24.307 1.00 91.44 219 SER A C 1
ATOM 1668 O O . SER A 1 219 ? 13.789 6.537 -25.409 1.00 91.44 219 SER A O 1
ATOM 1670 N N . GLN A 1 220 ? 13.998 6.384 -23.198 1.00 92.12 220 GLN A N 1
ATOM 1671 C CA . GLN A 1 220 ? 14.311 4.956 -23.163 1.00 92.12 220 GLN A CA 1
ATOM 1672 C C . GLN A 1 220 ? 13.020 4.148 -23.043 1.00 92.12 220 GLN A C 1
ATOM 1674 O O . GLN A 1 220 ? 12.766 3.463 -22.049 1.00 92.12 220 GLN A O 1
ATOM 1679 N N . VAL A 1 221 ? 12.197 4.230 -24.084 1.00 92.56 221 VAL A N 1
ATOM 1680 C CA . VAL A 1 221 ? 10.829 3.702 -24.100 1.00 92.56 221 VAL A CA 1
ATOM 1681 C C . VAL A 1 221 ? 10.762 2.207 -23.727 1.00 92.56 221 VAL A C 1
ATOM 1683 O O . VAL A 1 221 ? 9.999 1.875 -22.820 1.00 92.56 221 VAL A O 1
ATOM 1686 N N . PRO A 1 222 ? 11.614 1.293 -24.247 1.00 93.00 222 PRO A N 1
ATOM 1687 C CA . PRO A 1 222 ? 11.598 -0.109 -23.809 1.00 93.00 222 PRO A CA 1
ATOM 1688 C C . PRO A 1 222 ? 11.835 -0.305 -22.302 1.00 93.00 222 PRO A C 1
ATOM 1690 O O . PRO A 1 222 ? 11.201 -1.160 -21.685 1.00 93.00 222 PRO A O 1
ATOM 1693 N N . ARG A 1 223 ? 12.715 0.501 -21.685 1.00 93.75 223 ARG A N 1
ATOM 1694 C CA . ARG A 1 223 ? 12.977 0.457 -20.234 1.00 93.75 223 ARG A CA 1
ATOM 1695 C C . ARG A 1 223 ? 11.809 1.020 -19.427 1.00 93.75 223 ARG A C 1
ATOM 1697 O O . ARG A 1 223 ? 11.479 0.458 -18.387 1.00 93.75 223 ARG A O 1
ATOM 1704 N N . MET A 1 224 ? 11.150 2.064 -19.930 1.00 94.81 224 MET A N 1
ATOM 1705 C CA . MET A 1 224 ? 9.938 2.626 -19.327 1.00 94.81 224 MET A CA 1
ATOM 1706 C C . MET A 1 224 ? 8.828 1.569 -19.233 1.00 94.81 224 MET A C 1
ATOM 1708 O O . MET A 1 224 ? 8.288 1.337 -18.149 1.00 94.81 224 MET A O 1
ATOM 1712 N N . TYR A 1 225 ? 8.537 0.872 -20.338 1.00 93.44 225 TYR A N 1
ATOM 1713 C CA . TYR A 1 225 ? 7.549 -0.213 -20.355 1.00 93.44 225 TYR A CA 1
ATOM 1714 C C . TYR A 1 225 ? 7.966 -1.397 -19.475 1.00 93.44 225 TYR A C 1
ATOM 1716 O O . TYR A 1 225 ? 7.113 -1.976 -18.804 1.00 93.44 225 TYR A O 1
ATOM 1724 N N . ALA A 1 226 ? 9.260 -1.731 -19.418 1.00 94.31 226 ALA A N 1
ATOM 1725 C CA . ALA A 1 226 ? 9.753 -2.789 -18.537 1.00 94.31 226 ALA A CA 1
ATOM 1726 C C . ALA A 1 226 ? 9.512 -2.435 -17.060 1.00 94.31 226 ALA A C 1
ATOM 1728 O O . ALA A 1 226 ? 8.992 -3.257 -16.306 1.00 94.31 226 ALA A O 1
ATOM 1729 N N . GLY A 1 227 ? 9.802 -1.192 -16.657 1.00 93.19 227 GLY A N 1
ATOM 1730 C CA . GLY A 1 227 ? 9.483 -0.681 -15.321 1.00 93.19 227 GLY A CA 1
ATOM 1731 C C . GLY A 1 227 ? 7.984 -0.757 -15.011 1.00 93.19 227 GLY A C 1
ATOM 1732 O O . GLY A 1 227 ? 7.601 -1.254 -13.953 1.00 93.19 227 GLY A O 1
ATOM 1733 N N . GLY A 1 228 ? 7.130 -0.361 -15.961 1.00 93.25 228 GLY A N 1
ATOM 1734 C CA . GLY A 1 228 ? 5.672 -0.486 -15.843 1.00 93.25 228 GLY A CA 1
ATOM 1735 C C . GLY A 1 228 ? 5.204 -1.935 -15.662 1.00 93.25 228 GLY A C 1
ATOM 1736 O O . GLY A 1 228 ? 4.376 -2.219 -14.795 1.00 93.25 228 GLY A O 1
ATOM 1737 N N . ALA A 1 229 ? 5.783 -2.876 -16.410 1.00 93.25 229 ALA A N 1
ATOM 1738 C CA . ALA A 1 229 ? 5.501 -4.300 -16.252 1.00 93.25 229 ALA A CA 1
ATOM 1739 C C . ALA A 1 229 ? 5.889 -4.806 -14.852 1.00 93.25 229 ALA A C 1
ATOM 1741 O O . ALA A 1 229 ? 5.110 -5.524 -14.223 1.00 93.25 229 ALA A O 1
ATOM 1742 N N . PHE A 1 230 ? 7.039 -4.387 -14.312 1.00 93.19 230 PHE A N 1
ATOM 1743 C CA . PHE A 1 230 ? 7.438 -4.735 -12.945 1.00 93.19 230 PHE A CA 1
ATOM 1744 C C . PHE A 1 230 ? 6.518 -4.138 -11.875 1.00 93.19 230 PHE A C 1
ATOM 1746 O O . PHE A 1 230 ? 6.247 -4.814 -10.886 1.00 93.19 230 PHE A O 1
ATOM 1753 N N . ILE A 1 231 ? 5.976 -2.932 -12.076 1.00 93.12 231 ILE A N 1
ATOM 1754 C CA . ILE A 1 231 ? 4.952 -2.352 -11.187 1.00 93.12 231 ILE A CA 1
ATOM 1755 C C . ILE A 1 231 ? 3.697 -3.232 -11.167 1.00 93.12 231 ILE A C 1
ATOM 1757 O O . ILE A 1 231 ? 3.186 -3.551 -10.092 1.00 93.12 231 ILE A O 1
ATOM 1761 N N . ILE A 1 232 ? 3.219 -3.665 -12.338 1.00 91.88 232 ILE A N 1
ATOM 1762 C CA . ILE A 1 232 ? 2.056 -4.560 -12.450 1.00 91.88 232 ILE A CA 1
ATOM 1763 C C . ILE A 1 232 ? 2.339 -5.888 -11.738 1.00 91.88 232 ILE A C 1
ATOM 1765 O O . ILE A 1 232 ? 1.521 -6.350 -10.940 1.00 91.88 232 ILE A O 1
ATOM 1769 N N . LEU A 1 233 ? 3.508 -6.486 -11.978 1.00 91.56 233 LEU A N 1
ATOM 1770 C CA . LEU A 1 233 ? 3.923 -7.725 -11.320 1.00 91.56 233 LEU A CA 1
ATOM 1771 C C . LEU A 1 233 ? 4.002 -7.565 -9.799 1.00 91.56 233 LEU A C 1
ATOM 1773 O O . LEU A 1 233 ? 3.515 -8.437 -9.078 1.00 91.56 233 LEU A O 1
ATOM 1777 N N . LEU A 1 234 ? 4.547 -6.449 -9.311 1.00 90.19 234 LEU A N 1
ATOM 1778 C CA . LEU A 1 234 ? 4.613 -6.132 -7.888 1.00 90.19 234 LEU A CA 1
ATOM 1779 C C . LEU A 1 234 ? 3.209 -6.004 -7.283 1.00 90.19 234 LEU A C 1
ATOM 1781 O O . LEU A 1 234 ? 2.932 -6.613 -6.253 1.00 90.19 234 LEU A O 1
ATOM 1785 N N . GLY A 1 235 ? 2.300 -5.276 -7.936 1.00 87.44 235 GLY A N 1
ATOM 1786 C CA . GLY A 1 235 ? 0.913 -5.137 -7.488 1.00 87.44 235 GLY A CA 1
ATOM 1787 C C . GLY A 1 235 ? 0.176 -6.479 -7.428 1.00 87.44 235 GLY A C 1
ATOM 1788 O O . GLY A 1 235 ? -0.478 -6.787 -6.429 1.00 87.44 235 GLY A O 1
ATOM 1789 N N . ILE A 1 236 ? 0.335 -7.324 -8.454 1.00 86.88 236 ILE A N 1
ATOM 1790 C CA . ILE A 1 236 ? -0.224 -8.685 -8.477 1.00 86.88 236 ILE A CA 1
ATOM 1791 C C . ILE A 1 236 ? 0.370 -9.532 -7.350 1.00 86.88 236 ILE A C 1
ATOM 1793 O O . ILE A 1 236 ? -0.370 -10.245 -6.670 1.00 86.88 236 ILE A O 1
ATOM 1797 N N . PHE A 1 237 ? 1.687 -9.470 -7.154 1.00 88.62 237 PHE A N 1
ATOM 1798 C CA . PHE A 1 237 ? 2.383 -10.199 -6.101 1.00 88.62 237 PHE A CA 1
ATOM 1799 C C . PHE A 1 237 ? 1.857 -9.804 -4.719 1.00 88.62 237 PHE A C 1
ATOM 1801 O O . PHE A 1 237 ? 1.401 -10.668 -3.972 1.00 88.62 237 PHE A O 1
ATOM 1808 N N . ILE A 1 238 ? 1.815 -8.505 -4.418 1.00 85.81 238 ILE A N 1
ATOM 1809 C CA . ILE A 1 238 ? 1.307 -7.972 -3.151 1.00 85.81 238 ILE A CA 1
ATOM 1810 C C . ILE A 1 238 ? -0.154 -8.386 -2.927 1.00 85.81 238 ILE A C 1
ATOM 1812 O O . ILE A 1 238 ? -0.499 -8.892 -1.859 1.00 85.81 238 ILE A O 1
ATOM 1816 N N . ASN A 1 239 ? -1.016 -8.249 -3.939 1.00 83.94 239 ASN A N 1
ATOM 1817 C CA . ASN A 1 239 ? -2.421 -8.639 -3.822 1.00 83.94 239 ASN A CA 1
ATOM 1818 C C . ASN A 1 239 ? -2.586 -10.151 -3.589 1.00 83.94 239 ASN A C 1
ATOM 1820 O O . ASN A 1 239 ? -3.429 -10.557 -2.792 1.00 83.94 239 ASN A O 1
ATOM 1824 N N . LYS A 1 240 ? -1.769 -10.997 -4.233 1.00 82.06 240 LYS A N 1
ATOM 1825 C CA . LYS A 1 240 ? -1.762 -12.450 -3.988 1.00 82.06 240 LYS A CA 1
ATOM 1826 C C . LYS A 1 240 ? -1.322 -12.786 -2.567 1.00 82.06 240 LYS A C 1
ATOM 1828 O O . LYS A 1 240 ? -1.966 -13.618 -1.934 1.00 82.06 240 LYS A O 1
ATOM 1833 N N . VAL A 1 241 ? -0.267 -12.140 -2.069 1.00 82.75 241 VAL A N 1
ATOM 1834 C CA . VAL A 1 241 ? 0.212 -12.317 -0.690 1.00 82.75 241 VAL A CA 1
ATOM 1835 C C . VAL A 1 241 ? -0.890 -11.942 0.300 1.00 82.75 241 VAL A C 1
ATOM 1837 O O . VAL A 1 241 ? -1.209 -12.729 1.185 1.00 82.75 241 VAL A O 1
ATOM 1840 N N . ILE A 1 242 ? -1.557 -10.803 0.108 1.00 80.00 242 ILE A N 1
ATOM 1841 C CA . ILE A 1 242 ? -2.647 -10.363 0.992 1.00 80.00 242 ILE A CA 1
ATOM 1842 C C . ILE A 1 242 ? -3.853 -11.292 0.926 1.00 80.00 242 ILE A C 1
ATOM 1844 O O . ILE A 1 242 ? -4.400 -11.646 1.963 1.00 80.00 242 ILE A O 1
ATOM 1848 N N . LEU A 1 243 ? -4.252 -11.733 -0.265 1.00 76.00 243 LEU A N 1
ATOM 1849 C CA . LEU A 1 243 ? -5.332 -12.708 -0.418 1.00 76.00 243 LEU A CA 1
ATOM 1850 C C . LEU A 1 243 ? -5.014 -14.033 0.276 1.00 76.00 243 LEU A C 1
ATOM 1852 O O . LEU A 1 243 ? -5.906 -14.680 0.822 1.00 76.00 243 LEU A O 1
ATOM 1856 N N . HIS A 1 244 ? -3.750 -14.449 0.245 1.00 77.38 244 HIS A N 1
ATOM 1857 C CA . HIS A 1 244 ? -3.297 -15.630 0.962 1.00 77.38 244 HIS A CA 1
ATOM 1858 C C . HIS A 1 244 ? -3.379 -15.428 2.485 1.00 77.38 244 HIS A C 1
ATOM 1860 O O . HIS A 1 244 ? -3.864 -16.321 3.181 1.00 77.38 244 HIS A O 1
ATOM 1866 N N . ILE A 1 245 ? -3.010 -14.238 2.984 1.00 74.50 245 ILE A N 1
ATOM 1867 C CA . ILE A 1 245 ? -3.195 -13.829 4.390 1.00 74.50 245 ILE A CA 1
ATOM 1868 C C . ILE A 1 245 ? -4.673 -13.870 4.774 1.00 74.50 245 ILE A C 1
ATOM 1870 O O . ILE A 1 245 ? -5.034 -14.566 5.717 1.00 74.50 245 ILE A O 1
ATOM 1874 N N . GLU A 1 246 ? -5.538 -13.208 4.011 1.00 73.12 246 GLU A N 1
ATOM 1875 C CA . GLU A 1 246 ? -6.974 -13.112 4.284 1.00 73.12 246 GLU A CA 1
ATOM 1876 C C . GLU A 1 246 ? -7.637 -14.496 4.373 1.00 73.12 246 GLU A C 1
ATOM 1878 O O . GLU A 1 246 ? -8.321 -14.798 5.353 1.00 73.12 246 GLU A O 1
ATOM 1883 N N . LYS A 1 247 ? -7.382 -15.367 3.386 1.00 72.19 247 LYS A N 1
ATOM 1884 C CA . LYS A 1 247 ? -7.974 -16.714 3.321 1.00 72.19 247 LYS A CA 1
ATOM 1885 C C . LYS A 1 247 ? -7.501 -17.637 4.440 1.00 72.19 247 LYS A C 1
ATOM 1887 O O . LYS A 1 247 ? -8.248 -18.522 4.847 1.00 72.19 247 LYS A O 1
ATOM 1892 N N . THR A 1 248 ? -6.269 -17.457 4.907 1.00 68.00 248 THR A N 1
ATOM 1893 C CA . THR A 1 248 ? -5.707 -18.278 5.987 1.00 68.00 248 THR A CA 1
ATOM 1894 C C . THR A 1 248 ? -6.199 -17.790 7.350 1.00 68.00 248 THR A C 1
ATOM 1896 O O . THR A 1 248 ? -6.560 -18.606 8.194 1.00 68.00 248 THR A O 1
ATOM 1899 N N . SER A 1 249 ? -6.289 -16.470 7.553 1.00 65.38 249 SER A N 1
ATOM 1900 C CA . SER A 1 249 ? -6.703 -15.870 8.828 1.00 65.38 249 SER A CA 1
ATOM 1901 C C . SER A 1 249 ? -8.208 -15.944 9.101 1.00 65.38 249 SER A C 1
ATOM 1903 O O . SER A 1 249 ? -8.593 -16.064 10.260 1.00 65.38 249 SER A O 1
ATOM 1905 N N . PHE A 1 250 ? -9.065 -15.906 8.075 1.00 64.25 250 PHE A N 1
ATOM 1906 C CA . PHE A 1 250 ? -10.528 -15.893 8.238 1.00 64.25 250 PHE A CA 1
ATOM 1907 C C . PHE A 1 250 ? -11.198 -17.086 7.558 1.00 64.25 250 PHE A C 1
ATOM 1909 O O . PHE A 1 250 ? -12.127 -16.933 6.767 1.00 64.25 250 PHE A O 1
ATOM 1916 N N . PHE A 1 251 ? -10.740 -18.291 7.906 1.00 53.91 251 PHE A N 1
ATOM 1917 C CA . PHE A 1 251 ? -11.253 -19.565 7.382 1.00 53.91 251 PHE A CA 1
ATOM 1918 C C . PHE A 1 251 ? -12.782 -19.736 7.517 1.00 53.91 251 PHE A C 1
ATOM 1920 O O . PHE A 1 251 ? -13.381 -20.505 6.774 1.00 53.91 251 PHE A O 1
ATOM 1927 N N . TRP A 1 252 ? -13.425 -19.016 8.442 1.00 57.59 252 TRP A N 1
ATOM 1928 C CA . TRP A 1 252 ? -14.868 -19.096 8.684 1.00 57.59 252 TRP A CA 1
ATOM 1929 C C . TRP A 1 252 ? -15.727 -18.189 7.788 1.00 57.59 252 TRP A C 1
ATOM 1931 O O . TRP A 1 252 ? -16.950 -18.265 7.871 1.00 57.59 252 TRP A O 1
ATOM 1941 N N . LYS A 1 253 ? -15.135 -17.324 6.949 1.00 49.66 253 LYS A N 1
ATOM 1942 C CA . LYS A 1 253 ? -15.889 -16.438 6.048 1.00 49.66 253 LYS A CA 1
ATOM 1943 C C . LYS A 1 253 ? -15.773 -16.938 4.605 1.00 49.66 253 LYS A C 1
ATOM 1945 O O . LYS A 1 253 ? -14.694 -16.919 4.016 1.00 49.66 253 LYS A O 1
ATOM 1950 N N . GLU A 1 254 ? -16.891 -17.381 4.033 1.00 49.28 254 GLU A N 1
ATOM 1951 C CA . GLU A 1 254 ? -16.959 -17.818 2.636 1.00 49.28 254 GLU A CA 1
ATOM 1952 C C . GLU A 1 254 ? -16.595 -16.655 1.703 1.00 49.28 254 GLU A C 1
ATOM 1954 O O . GLU A 1 254 ? -17.279 -15.632 1.643 1.00 49.28 254 GLU A O 1
ATOM 1959 N N . THR A 1 255 ? -15.486 -16.787 0.975 1.00 47.19 255 THR A N 1
ATOM 1960 C CA . THR A 1 255 ? -15.129 -15.838 -0.084 1.00 47.19 255 THR A CA 1
ATOM 1961 C C . THR A 1 255 ? -15.841 -16.274 -1.359 1.00 47.19 255 THR A C 1
ATOM 1963 O O . THR A 1 255 ? -15.369 -17.163 -2.064 1.00 47.19 255 THR A O 1
ATOM 1966 N N . VAL A 1 256 ? -16.989 -15.667 -1.656 1.00 48.47 256 VAL A N 1
ATOM 1967 C CA . VAL A 1 256 ? -17.684 -15.887 -2.931 1.00 48.47 256 VAL A CA 1
ATOM 1968 C C . VAL A 1 256 ? -16.906 -15.156 -4.027 1.00 48.47 256 VAL A C 1
ATOM 1970 O O . VAL A 1 256 ? -16.869 -13.925 -4.068 1.00 48.47 256 VAL A O 1
ATOM 1973 N N . GLY A 1 257 ? -16.215 -15.902 -4.888 1.00 46.62 257 GLY A N 1
ATOM 1974 C CA . GLY A 1 257 ? -15.541 -15.339 -6.054 1.00 46.62 257 GLY A CA 1
ATOM 1975 C C . GLY A 1 257 ? -16.557 -14.897 -7.108 1.00 46.62 257 GLY A C 1
ATOM 1976 O O . GLY A 1 257 ? -17.410 -15.679 -7.506 1.00 46.62 257 GLY A O 1
ATOM 1977 N N . ILE A 1 258 ? -16.436 -13.662 -7.610 1.00 49.84 258 ILE A N 1
ATOM 1978 C CA . ILE A 1 258 ? -17.329 -13.077 -8.638 1.00 49.84 258 ILE A CA 1
ATOM 1979 C C . ILE A 1 258 ? -17.372 -13.931 -9.926 1.00 49.84 258 ILE A C 1
ATOM 1981 O O . ILE A 1 258 ? -18.376 -13.952 -10.630 1.00 49.84 258 ILE A O 1
ATOM 1985 N N . PHE A 1 259 ? -16.295 -14.669 -10.216 1.00 53.69 259 PHE A N 1
ATOM 1986 C CA . PHE A 1 259 ? -16.151 -15.540 -11.394 1.00 53.69 259 PHE A CA 1
ATOM 1987 C C . PHE A 1 259 ? -16.072 -17.037 -11.050 1.00 53.69 259 PHE A C 1
ATOM 1989 O O . PHE A 1 259 ? -15.791 -17.866 -11.926 1.00 53.69 259 PHE A O 1
ATOM 1996 N N . ASP A 1 260 ? -16.297 -17.387 -9.782 1.00 51.91 260 ASP A N 1
ATOM 1997 C CA . ASP A 1 260 ? -16.297 -18.763 -9.301 1.00 51.91 260 ASP A CA 1
ATOM 1998 C C . ASP A 1 260 ? -17.745 -19.254 -9.234 1.00 51.91 260 ASP A C 1
ATOM 2000 O O . ASP A 1 260 ? -18.405 -19.208 -8.198 1.00 51.91 260 ASP A O 1
ATOM 2004 N N . ALA A 1 261 ? -18.253 -19.735 -10.369 1.00 46.53 261 ALA A N 1
ATOM 2005 C CA . ALA A 1 261 ? -19.438 -20.579 -10.366 1.00 46.53 261 ALA A CA 1
ATOM 2006 C C . ALA A 1 261 ? -19.096 -21.864 -9.594 1.00 46.53 261 ALA A C 1
ATOM 2008 O O . ALA A 1 261 ? -18.335 -22.690 -10.091 1.00 46.53 261 ALA A O 1
ATOM 2009 N N . ALA A 1 262 ? -19.613 -21.974 -8.367 1.00 48.56 262 ALA A N 1
ATOM 2010 C CA . ALA A 1 262 ? -19.630 -23.168 -7.523 1.00 48.56 262 ALA A CA 1
ATOM 2011 C C . ALA A 1 262 ? -18.323 -23.988 -7.524 1.00 48.56 262 ALA A C 1
ATOM 2013 O O . ALA A 1 262 ? -18.191 -24.976 -8.247 1.00 48.56 262 ALA A O 1
ATOM 2014 N N . SER A 1 263 ? -17.375 -23.642 -6.649 1.00 38.84 263 SER A N 1
ATOM 2015 C CA . SER A 1 263 ? -16.363 -24.620 -6.228 1.00 38.84 263 SER A CA 1
ATOM 2016 C C . SER A 1 263 ? -16.753 -25.193 -4.860 1.00 38.84 263 SER A C 1
ATOM 2018 O O . SER A 1 263 ? -17.100 -24.423 -3.962 1.00 38.84 263 SER A O 1
ATOM 2020 N N . PRO A 1 264 ? -16.766 -26.528 -4.687 1.00 40.88 264 PRO A N 1
ATOM 2021 C CA . PRO A 1 264 ? -17.135 -27.140 -3.422 1.00 40.88 264 PRO A CA 1
ATOM 2022 C C . PRO A 1 264 ? -16.068 -26.830 -2.369 1.00 40.88 264 PRO A C 1
ATOM 2024 O O . PRO A 1 264 ? -14.866 -26.909 -2.632 1.00 40.88 264 PRO A O 1
ATOM 2027 N N . VAL A 1 265 ? -16.522 -26.482 -1.164 1.00 49.22 265 VAL A N 1
ATOM 2028 C CA . VAL A 1 265 ? -15.684 -26.221 0.010 1.00 49.22 265 VAL A CA 1
ATOM 2029 C C . VAL A 1 265 ? -14.866 -27.476 0.329 1.00 49.22 265 VAL A C 1
ATOM 2031 O O . VAL A 1 265 ? -15.353 -28.423 0.944 1.00 49.22 265 VAL A O 1
ATOM 2034 N N . HIS A 1 266 ? -13.600 -27.510 -0.089 1.00 47.31 266 HIS A N 1
ATOM 2035 C CA . HIS A 1 266 ? -12.676 -28.546 0.361 1.00 47.31 266 HIS A CA 1
ATOM 2036 C C . HIS A 1 266 ? -12.177 -28.208 1.769 1.00 47.31 266 HIS A C 1
ATOM 2038 O O . HIS A 1 266 ? -11.305 -27.358 1.951 1.00 47.31 266 HIS A O 1
ATOM 2044 N N . SER A 1 267 ? -12.716 -28.923 2.761 1.00 47.41 267 SER A N 1
ATOM 2045 C CA . SER A 1 267 ? -12.125 -29.081 4.093 1.00 47.41 267 SER A CA 1
ATOM 2046 C C . SER A 1 267 ? -10.668 -29.542 3.947 1.00 47.41 267 SER A C 1
ATOM 2048 O O . SER A 1 267 ? -10.402 -30.675 3.540 1.00 47.41 267 SER A O 1
ATOM 2050 N N . LYS A 1 268 ? -9.700 -28.645 4.183 1.00 47.81 268 LYS A N 1
ATOM 2051 C CA . LYS A 1 268 ? -8.271 -28.959 4.023 1.00 47.81 268 LYS A CA 1
ATOM 2052 C C . LYS A 1 268 ? -7.683 -29.557 5.305 1.00 47.81 268 LYS A C 1
ATOM 2054 O O . LYS A 1 268 ? -7.779 -28.966 6.378 1.00 47.81 268 LYS A O 1
ATOM 2059 N N . GLY A 1 269 ? -7.036 -30.716 5.146 1.00 50.12 269 GLY A N 1
ATOM 2060 C CA . GLY A 1 269 ? -6.470 -31.554 6.209 1.00 50.12 269 GLY A CA 1
ATOM 2061 C C . GLY A 1 269 ? -5.233 -31.009 6.941 1.00 50.12 269 GLY A C 1
ATOM 2062 O O . GLY A 1 269 ? -4.734 -29.926 6.649 1.00 50.12 269 GLY A O 1
ATOM 2063 N N . LYS A 1 270 ? -4.743 -31.832 7.885 1.00 43.91 270 LYS A N 1
ATOM 2064 C CA . LYS A 1 270 ? -3.726 -31.638 8.952 1.00 43.91 270 LYS A CA 1
ATOM 2065 C C . LYS A 1 270 ? -2.580 -30.631 8.703 1.00 43.91 270 LYS A C 1
ATOM 2067 O O . LYS A 1 270 ? -2.141 -29.994 9.655 1.00 43.91 270 LYS A O 1
ATOM 2072 N N . TRP A 1 271 ? -2.129 -30.444 7.462 1.00 44.22 271 TRP A N 1
ATOM 2073 C CA . TRP A 1 271 ? -1.098 -29.468 7.076 1.00 44.22 271 TRP A CA 1
ATOM 2074 C C . TRP A 1 271 ? -1.539 -27.996 7.203 1.00 44.22 271 TRP A C 1
ATOM 2076 O O . TRP A 1 271 ? -0.694 -27.129 7.410 1.00 44.22 271 TRP A O 1
ATOM 2086 N N . SER A 1 272 ? -2.845 -27.702 7.150 1.00 51.97 272 SER A N 1
ATOM 2087 C CA . SER A 1 272 ? -3.391 -26.348 7.358 1.00 51.97 272 SER A CA 1
ATOM 2088 C C . SER A 1 272 ? -3.203 -25.839 8.791 1.00 51.97 272 SER A C 1
ATOM 2090 O O . SER A 1 272 ? -3.019 -24.644 8.986 1.00 51.97 272 SER A O 1
ATOM 2092 N N . ARG A 1 273 ? -3.183 -26.738 9.788 1.00 46.81 273 ARG A N 1
ATOM 2093 C CA . ARG A 1 273 ? -2.953 -26.389 11.201 1.00 46.81 273 ARG A CA 1
ATOM 2094 C C . ARG A 1 273 ? -1.499 -26.003 11.480 1.00 46.81 273 ARG A C 1
ATOM 2096 O O . ARG A 1 273 ? -1.276 -24.994 12.134 1.00 46.81 273 ARG A O 1
ATOM 2103 N N . LEU A 1 274 ? -0.536 -26.745 10.919 1.00 47.69 274 LEU A N 1
ATOM 2104 C CA . LEU A 1 274 ? 0.898 -26.443 11.057 1.00 47.69 274 LEU A CA 1
ATOM 2105 C C . LEU A 1 274 ? 1.286 -25.131 10.362 1.00 47.69 274 LEU A C 1
ATOM 2107 O O . LEU A 1 274 ? 2.080 -24.364 10.896 1.00 47.69 274 LEU A O 1
ATOM 2111 N N . PHE A 1 275 ? 0.703 -24.838 9.193 1.00 48.31 275 PHE A N 1
ATOM 2112 C CA . PHE A 1 275 ? 0.935 -23.553 8.529 1.00 48.31 275 PHE A CA 1
ATOM 2113 C C . PHE A 1 275 ? 0.340 -22.386 9.324 1.00 48.31 275 PHE A C 1
ATOM 2115 O O . PHE A 1 275 ? 0.974 -21.343 9.383 1.00 48.31 275 PHE A O 1
ATOM 2122 N N . ASN A 1 276 ? -0.819 -22.562 9.973 1.00 57.16 276 ASN A N 1
ATOM 2123 C CA . ASN A 1 276 ? -1.490 -21.506 10.741 1.00 57.16 276 ASN A CA 1
ATOM 2124 C C . ASN A 1 276 ? -0.718 -21.095 12.013 1.00 57.16 276 ASN A C 1
ATOM 2126 O O . ASN A 1 276 ? -0.723 -19.921 12.372 1.00 57.16 276 ASN A O 1
ATOM 2130 N N . GLU A 1 277 ? -0.012 -22.032 12.659 1.00 62.34 277 GLU A N 1
ATOM 2131 C CA . GLU A 1 277 ? 0.794 -21.764 13.866 1.00 62.34 277 GLU A CA 1
ATOM 2132 C C . GLU A 1 277 ? 2.031 -20.892 13.592 1.00 62.34 277 GLU A C 1
ATOM 2134 O O . GLU A 1 277 ? 2.356 -20.021 14.394 1.00 62.34 277 GLU A O 1
ATOM 2139 N N . TYR A 1 278 ? 2.687 -21.060 12.437 1.00 67.31 278 TYR A N 1
ATOM 2140 C CA . TYR A 1 278 ? 3.883 -20.283 12.067 1.00 67.31 278 TYR A CA 1
ATOM 2141 C C . TYR A 1 278 ? 3.603 -19.144 11.075 1.00 67.31 278 TYR A C 1
ATOM 2143 O O . TYR A 1 278 ? 4.499 -18.358 10.761 1.00 67.31 278 TYR A O 1
ATOM 2151 N N . TYR A 1 279 ? 2.365 -19.019 10.589 1.00 67.62 279 TYR A N 1
ATOM 2152 C CA . TYR A 1 279 ? 1.986 -18.057 9.554 1.00 67.62 279 TYR A CA 1
ATOM 2153 C C . TYR A 1 279 ? 2.263 -16.607 9.952 1.00 67.62 279 TYR A C 1
ATOM 2155 O O . TYR A 1 279 ? 2.906 -15.857 9.217 1.00 67.62 279 TYR A O 1
ATOM 2163 N N . VAL A 1 280 ? 1.788 -16.220 11.138 1.00 66.81 280 VAL A N 1
ATOM 2164 C CA . VAL A 1 280 ? 1.942 -14.860 11.667 1.00 66.81 280 VAL A CA 1
ATOM 2165 C C . VAL A 1 280 ? 3.423 -14.533 11.826 1.00 66.81 280 VAL A C 1
ATOM 2167 O O . VAL A 1 280 ? 3.859 -13.466 11.404 1.00 66.81 280 VAL A O 1
ATOM 2170 N N . SER A 1 281 ? 4.218 -15.474 12.342 1.00 71.12 281 SER A N 1
ATOM 2171 C CA . SER A 1 281 ? 5.665 -15.316 12.483 1.00 71.12 281 SER A CA 1
ATOM 2172 C C . SER A 1 281 ? 6.358 -15.125 11.133 1.00 71.12 281 SER A C 1
ATOM 2174 O O . SER A 1 281 ? 7.192 -14.236 11.012 1.00 71.12 281 SER A O 1
ATOM 2176 N N . ILE A 1 282 ? 5.988 -15.887 10.098 1.00 77.00 282 ILE A N 1
ATOM 2177 C CA . ILE A 1 282 ? 6.556 -15.741 8.747 1.00 77.00 282 ILE A CA 1
ATOM 2178 C C . ILE A 1 282 ? 6.205 -14.378 8.143 1.00 77.00 282 ILE A C 1
ATOM 2180 O O . ILE A 1 282 ? 7.085 -13.710 7.605 1.00 77.00 282 ILE A O 1
ATOM 2184 N N . VAL A 1 283 ? 4.947 -13.939 8.248 1.00 72.75 283 VAL A N 1
ATOM 2185 C CA . VAL A 1 283 ? 4.513 -12.629 7.732 1.00 72.75 283 VAL A CA 1
ATOM 2186 C C . VAL A 1 283 ? 5.232 -11.494 8.460 1.00 72.75 283 VAL A C 1
ATOM 2188 O O . VAL A 1 283 ? 5.720 -10.569 7.814 1.00 72.75 283 VAL A O 1
ATOM 2191 N N . VAL A 1 284 ? 5.352 -11.580 9.787 1.00 78.31 284 VAL A N 1
ATOM 2192 C CA . VAL A 1 284 ? 6.068 -10.590 10.601 1.00 78.31 284 VAL A CA 1
ATOM 2193 C C . VAL A 1 284 ? 7.556 -10.565 10.257 1.00 78.31 284 VAL A C 1
ATOM 2195 O O . VAL A 1 284 ? 8.108 -9.483 10.088 1.00 78.31 284 VAL A O 1
ATOM 2198 N N . LEU A 1 285 ? 8.202 -11.722 10.092 1.00 80.38 285 LEU A N 1
ATOM 2199 C CA . LEU A 1 285 ? 9.612 -11.808 9.698 1.00 80.38 285 LEU A CA 1
ATOM 2200 C C . LEU A 1 285 ? 9.847 -11.275 8.284 1.00 80.38 285 LEU A C 1
ATOM 2202 O O . LEU A 1 285 ? 10.822 -10.567 8.058 1.00 80.38 285 LEU A O 1
ATOM 2206 N N . LEU A 1 286 ? 8.949 -11.566 7.343 1.00 80.69 286 LEU A N 1
ATOM 2207 C CA . LEU A 1 286 ? 9.011 -11.035 5.984 1.00 80.69 286 LEU A CA 1
ATOM 2208 C C . LEU A 1 286 ? 8.848 -9.513 5.981 1.00 80.69 286 LEU A C 1
ATOM 2210 O O . LEU A 1 286 ? 9.617 -8.815 5.325 1.00 80.69 286 LEU A O 1
ATOM 2214 N N . PHE A 1 287 ? 7.896 -8.991 6.753 1.00 79.19 287 PHE A N 1
ATOM 2215 C CA . PHE A 1 287 ? 7.723 -7.554 6.917 1.00 79.19 287 PHE A CA 1
ATOM 2216 C C . PHE A 1 287 ? 8.965 -6.929 7.562 1.00 79.19 287 PHE A C 1
ATOM 2218 O O . PHE A 1 287 ? 9.520 -5.989 7.011 1.00 79.19 287 PHE A O 1
ATOM 2225 N N . ALA A 1 288 ? 9.481 -7.501 8.653 1.00 79.00 288 ALA A N 1
ATOM 2226 C CA . ALA A 1 288 ? 10.706 -7.050 9.310 1.00 79.00 288 ALA A CA 1
ATOM 2227 C C . ALA A 1 288 ? 11.927 -7.087 8.375 1.00 79.00 288 ALA A C 1
ATOM 2229 O O . ALA A 1 288 ? 12.743 -6.169 8.397 1.00 79.00 288 ALA A O 1
ATOM 2230 N N . PHE A 1 289 ? 12.030 -8.100 7.512 1.00 84.81 289 PHE A N 1
ATOM 2231 C CA . PHE A 1 289 ? 13.078 -8.200 6.501 1.00 84.81 289 PHE A CA 1
ATOM 2232 C C . PHE A 1 289 ? 12.954 -7.102 5.442 1.00 84.81 289 PHE A C 1
ATOM 2234 O O . PHE A 1 289 ? 13.938 -6.421 5.171 1.00 84.81 289 PHE A O 1
ATOM 2241 N N . ILE A 1 290 ? 11.757 -6.880 4.886 1.00 81.19 290 ILE A N 1
ATOM 2242 C CA . ILE A 1 290 ? 11.486 -5.764 3.961 1.00 81.19 290 ILE A CA 1
ATOM 2243 C C . ILE A 1 290 ? 11.864 -4.442 4.626 1.00 81.19 290 ILE A C 1
ATOM 2245 O O . ILE A 1 290 ? 12.465 -3.575 3.991 1.00 81.19 290 ILE A O 1
ATOM 2249 N N . ILE A 1 291 ? 11.542 -4.320 5.914 1.00 82.81 291 ILE A N 1
ATOM 2250 C CA . ILE A 1 291 ? 11.826 -3.140 6.708 1.00 82.81 291 ILE A CA 1
ATOM 2251 C C . ILE A 1 291 ? 13.331 -2.895 6.856 1.00 82.81 291 ILE A C 1
ATOM 2253 O O . ILE A 1 291 ? 13.833 -1.817 6.540 1.00 82.81 291 ILE A O 1
ATOM 2257 N N . ALA A 1 292 ? 14.071 -3.913 7.281 1.00 77.69 292 ALA A N 1
ATOM 2258 C CA . ALA A 1 292 ? 15.507 -3.821 7.494 1.00 77.69 292 ALA A CA 1
ATOM 2259 C C . ALA A 1 292 ? 16.275 -3.649 6.174 1.00 77.69 292 ALA A C 1
ATOM 2261 O O . ALA A 1 292 ? 17.114 -2.756 6.059 1.00 77.69 292 ALA A O 1
ATOM 2262 N N . ALA A 1 293 ? 15.969 -4.469 5.165 1.00 81.00 293 ALA A N 1
ATOM 2263 C CA . ALA A 1 293 ? 16.646 -4.450 3.872 1.00 81.00 293 ALA A CA 1
ATOM 2264 C C . ALA A 1 293 ? 16.360 -3.154 3.101 1.00 81.00 293 ALA A C 1
ATOM 2266 O O . ALA A 1 293 ? 17.279 -2.525 2.577 1.00 81.00 293 ALA A O 1
ATOM 2267 N N . GLY A 1 294 ? 15.100 -2.717 3.068 1.00 73.88 294 GLY A N 1
ATOM 2268 C CA . GLY A 1 294 ? 14.718 -1.468 2.422 1.00 73.88 294 GLY A CA 1
ATOM 2269 C C . GLY A 1 294 ? 15.231 -0.236 3.159 1.00 73.88 294 GLY A C 1
ATOM 2270 O O . GLY A 1 294 ? 15.725 0.689 2.520 1.00 73.88 294 GLY A O 1
ATOM 2271 N N . GLY A 1 295 ? 15.197 -0.237 4.495 1.00 76.69 295 GLY A N 1
ATOM 2272 C CA . GLY A 1 295 ? 15.783 0.828 5.308 1.00 76.69 295 GLY A CA 1
ATOM 2273 C C . GLY A 1 295 ? 17.291 0.966 5.095 1.00 76.69 295 GLY A C 1
ATOM 2274 O O . GLY A 1 295 ? 17.785 2.081 4.926 1.00 76.69 295 GLY A O 1
ATOM 2275 N N . HIS A 1 296 ? 18.012 -0.157 5.024 1.00 84.50 296 HIS A N 1
ATOM 2276 C CA . HIS A 1 296 ? 19.437 -0.171 4.697 1.00 84.50 296 HIS A CA 1
ATOM 2277 C C . HIS A 1 296 ? 19.708 0.440 3.315 1.00 84.50 296 HIS A C 1
ATOM 2279 O O . HIS A 1 296 ? 20.574 1.305 3.179 1.00 84.50 296 HIS A O 1
ATOM 2285 N N . GLU A 1 297 ? 18.936 0.040 2.303 1.00 83.19 297 GLU A N 1
ATOM 2286 C CA . GLU A 1 297 ? 19.093 0.535 0.934 1.00 83.19 297 GLU A CA 1
ATOM 2287 C C . GLU A 1 297 ? 18.776 2.033 0.814 1.00 83.19 297 GLU A C 1
ATOM 2289 O O . GLU A 1 297 ? 19.540 2.795 0.225 1.00 83.19 297 GLU A O 1
ATOM 2294 N N . VAL A 1 298 ? 17.700 2.497 1.451 1.00 80.69 298 VAL A N 1
ATOM 2295 C CA . VAL A 1 298 ? 17.368 3.928 1.513 1.00 80.69 298 VAL A CA 1
ATOM 2296 C C . VAL A 1 298 ? 18.465 4.724 2.219 1.00 80.69 298 VAL A C 1
ATOM 2298 O O . VAL A 1 298 ? 18.818 5.814 1.767 1.00 80.69 298 VAL A O 1
ATOM 2301 N N . ASN A 1 299 ? 19.036 4.196 3.304 1.00 83.44 299 ASN A N 1
ATOM 2302 C CA . ASN A 1 299 ? 20.117 4.869 4.019 1.00 83.44 299 ASN A CA 1
ATOM 2303 C C . ASN A 1 299 ? 21.391 4.971 3.166 1.00 83.44 299 ASN A C 1
ATOM 2305 O O . ASN A 1 299 ? 22.040 6.017 3.156 1.00 83.44 299 ASN A O 1
ATOM 2309 N N . ARG A 1 300 ? 21.712 3.919 2.400 1.00 82.94 300 ARG A N 1
ATOM 2310 C CA . ARG A 1 300 ? 22.814 3.927 1.427 1.00 82.94 300 ARG A CA 1
ATOM 2311 C C . ARG A 1 300 ? 22.639 5.057 0.409 1.00 82.94 300 ARG A C 1
ATOM 2313 O O . ARG A 1 300 ? 23.527 5.895 0.273 1.00 82.94 300 ARG A O 1
ATOM 2320 N N . LEU A 1 301 ? 21.457 5.146 -0.200 1.00 78.19 301 LEU A N 1
ATOM 2321 C CA . LEU A 1 301 ? 21.126 6.167 -1.201 1.00 78.19 301 LEU A CA 1
ATOM 2322 C C . LEU A 1 301 ? 21.107 7.594 -0.624 1.00 78.19 301 LEU A C 1
ATOM 2324 O O . LEU A 1 301 ? 21.533 8.549 -1.277 1.00 78.19 301 LEU A O 1
ATOM 2328 N N . ASN A 1 302 ? 20.642 7.766 0.616 1.00 81.06 302 ASN A N 1
ATOM 2329 C CA . ASN A 1 302 ? 20.690 9.063 1.296 1.00 81.06 302 ASN A CA 1
ATOM 2330 C C . ASN A 1 302 ? 22.130 9.505 1.598 1.00 81.06 302 ASN A C 1
ATOM 2332 O O . ASN A 1 302 ? 22.434 10.695 1.502 1.00 81.06 302 ASN A O 1
ATOM 2336 N N . LYS A 1 303 ? 23.026 8.569 1.930 1.00 78.19 303 LYS A N 1
ATOM 2337 C CA . LYS A 1 303 ? 24.442 8.864 2.182 1.00 78.19 303 LYS A CA 1
ATOM 2338 C C . LYS A 1 303 ? 25.174 9.270 0.903 1.00 78.19 303 LYS A C 1
ATOM 2340 O O . LYS A 1 303 ? 25.941 10.228 0.930 1.00 78.19 303 LYS A O 1
ATOM 2345 N N . GLU A 1 304 ? 24.886 8.609 -0.214 1.00 75.56 304 GLU A N 1
ATOM 2346 C CA . GLU A 1 304 ? 25.394 9.000 -1.537 1.00 75.56 304 GLU A CA 1
ATOM 2347 C C . GLU A 1 304 ? 24.954 10.422 -1.913 1.00 75.56 304 GLU A C 1
ATOM 2349 O O . GLU A 1 304 ? 25.787 11.234 -2.311 1.00 75.56 304 GLU A O 1
ATOM 2354 N N . ARG A 1 305 ? 23.679 10.776 -1.677 1.00 65.62 305 ARG A N 1
ATOM 2355 C CA . ARG A 1 305 ? 23.188 12.156 -1.855 1.00 65.62 305 ARG A CA 1
ATOM 2356 C C . ARG A 1 305 ? 23.990 13.153 -1.024 1.00 65.62 305 ARG A C 1
ATOM 2358 O O . ARG A 1 305 ? 24.345 14.200 -1.549 1.00 65.62 305 ARG A O 1
ATOM 2365 N N . PHE A 1 306 ? 24.234 12.851 0.251 1.00 65.94 306 PHE A N 1
ATOM 2366 C CA . PHE A 1 306 ? 24.969 13.750 1.140 1.00 65.94 306 PHE A CA 1
ATOM 2367 C C . PHE A 1 306 ? 26.379 14.021 0.603 1.00 65.94 306 PHE A C 1
ATOM 2369 O O . PHE A 1 306 ? 26.772 15.178 0.478 1.00 65.94 306 PHE A O 1
ATOM 2376 N N . ILE A 1 307 ? 27.089 12.968 0.188 1.00 70.12 307 ILE A N 1
ATOM 2377 C CA . ILE A 1 307 ? 28.436 13.065 -0.389 1.00 70.12 307 ILE A CA 1
ATOM 2378 C C . ILE A 1 307 ? 28.432 13.908 -1.673 1.00 70.12 307 ILE A C 1
ATOM 2380 O O . ILE A 1 307 ? 29.294 14.768 -1.830 1.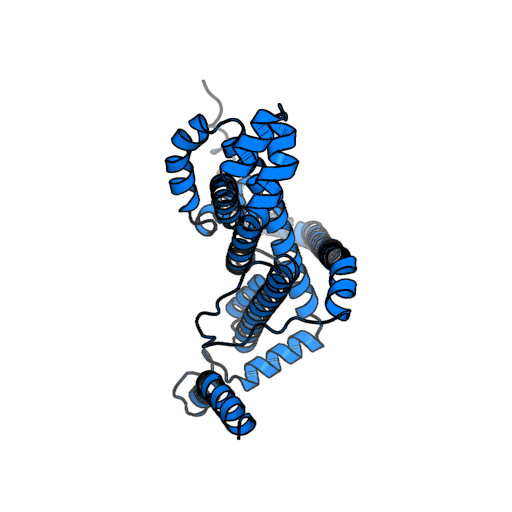00 70.12 307 ILE A O 1
ATOM 2384 N N . GLU A 1 308 ? 27.448 13.720 -2.554 1.00 64.50 308 GLU A N 1
ATOM 2385 C CA . GLU A 1 308 ? 27.293 14.500 -3.789 1.00 64.50 308 GLU A CA 1
ATOM 2386 C C . GLU A 1 308 ? 27.103 15.999 -3.490 1.00 64.50 308 GLU A C 1
ATOM 2388 O O . GLU A 1 308 ? 27.845 16.832 -4.014 1.00 64.50 308 GLU A O 1
ATOM 2393 N N . THR A 1 309 ? 26.202 16.354 -2.563 1.00 61.22 309 THR A N 1
ATOM 2394 C CA . THR A 1 309 ? 25.984 17.752 -2.140 1.00 61.22 309 THR A CA 1
ATOM 2395 C C . THR A 1 309 ? 27.157 18.386 -1.389 1.00 61.22 309 THR A C 1
ATOM 2397 O O . THR A 1 309 ? 27.263 19.610 -1.385 1.00 61.22 309 THR A O 1
ATOM 2400 N N . THR A 1 310 ? 28.017 17.592 -0.746 1.00 59.72 310 THR A N 1
ATOM 2401 C CA . THR A 1 310 ? 29.173 18.071 0.036 1.00 59.72 310 THR A CA 1
ATOM 2402 C C . THR A 1 310 ? 30.490 18.006 -0.753 1.00 59.72 310 THR A C 1
ATOM 2404 O O . THR A 1 310 ? 31.517 18.490 -0.280 1.00 59.72 310 THR A O 1
ATOM 2407 N N . SER A 1 311 ? 30.486 17.437 -1.963 1.00 53.78 311 SER A N 1
ATOM 2408 C CA . SER A 1 311 ? 31.692 17.279 -2.777 1.00 53.78 311 SER A CA 1
ATOM 2409 C C . SER A 1 311 ? 32.330 18.637 -3.157 1.00 53.78 311 SER A C 1
ATOM 2411 O O . SER A 1 311 ? 31.616 19.590 -3.488 1.00 53.78 311 SER A O 1
ATOM 2413 N N . PRO A 1 312 ? 33.678 18.759 -3.156 1.00 54.09 312 PRO A N 1
ATOM 2414 C CA . PRO A 1 312 ? 34.371 20.015 -3.469 1.00 54.09 312 PRO A CA 1
ATOM 2415 C C . PRO A 1 312 ? 34.052 20.562 -4.865 1.00 54.09 312 PRO A C 1
ATOM 2417 O O . PRO A 1 312 ? 34.093 21.769 -5.063 1.00 54.09 312 PRO A O 1
ATOM 2420 N N . GLN A 1 313 ? 33.709 19.684 -5.813 1.00 54.34 313 GLN A N 1
ATOM 2421 C CA . GLN A 1 313 ? 33.351 20.026 -7.193 1.00 54.34 313 GLN A CA 1
ATOM 2422 C C . GLN A 1 313 ? 32.033 20.820 -7.264 1.00 54.34 313 GLN A C 1
ATOM 2424 O O . GLN A 1 313 ? 31.998 21.859 -7.912 1.00 54.34 313 GLN A O 1
ATOM 2429 N N . VAL A 1 314 ? 30.994 20.423 -6.514 1.00 54.81 314 VAL A N 1
ATOM 2430 C CA . VAL A 1 314 ? 29.712 21.161 -6.440 1.00 54.81 314 VAL A CA 1
ATOM 2431 C C . VAL A 1 314 ? 29.878 22.505 -5.720 1.00 54.81 314 VAL A C 1
ATOM 2433 O O . VAL A 1 314 ? 29.244 23.497 -6.083 1.00 54.81 314 VAL A O 1
ATOM 2436 N N . ASN A 1 315 ? 30.760 22.575 -4.717 1.00 52.09 315 ASN A N 1
ATOM 2437 C CA . ASN A 1 315 ? 31.103 23.842 -4.065 1.00 52.09 315 ASN A CA 1
ATOM 2438 C C . ASN A 1 315 ? 31.937 24.759 -4.974 1.00 52.09 315 ASN A C 1
ATOM 2440 O O . ASN A 1 315 ? 31.704 25.967 -4.980 1.00 52.09 315 ASN A O 1
ATOM 2444 N N . HIS A 1 316 ? 32.849 24.207 -5.780 1.00 51.69 316 HIS A N 1
ATOM 2445 C CA . HIS A 1 316 ? 33.576 24.966 -6.796 1.00 51.69 316 HIS A CA 1
ATOM 2446 C C . HIS A 1 316 ? 32.644 25.480 -7.891 1.00 51.69 316 HIS A C 1
ATOM 2448 O O . HIS A 1 316 ? 32.770 26.643 -8.238 1.00 51.69 316 HIS A O 1
ATOM 2454 N N . GLU A 1 317 ? 31.683 24.678 -8.359 1.00 50.72 317 GLU A N 1
ATOM 2455 C CA . GLU A 1 317 ? 30.689 25.066 -9.368 1.00 50.72 317 GLU A CA 1
ATOM 2456 C C . GLU A 1 317 ? 29.740 26.162 -8.859 1.00 50.72 317 GLU A C 1
ATOM 2458 O O . GLU A 1 317 ? 29.450 27.120 -9.572 1.00 50.72 317 GLU A O 1
ATOM 2463 N N . LYS A 1 318 ? 29.332 26.109 -7.582 1.00 49.91 318 LYS A N 1
ATOM 2464 C CA . LYS A 1 318 ? 28.615 27.218 -6.925 1.00 49.91 318 LYS A CA 1
ATOM 2465 C C . LYS A 1 318 ? 29.471 28.484 -6.803 1.00 49.91 318 LYS A C 1
ATOM 2467 O O . LYS A 1 318 ? 28.940 29.586 -6.942 1.00 49.91 318 LYS A O 1
ATOM 2472 N N . HIS A 1 319 ? 30.774 28.351 -6.549 1.00 48.38 319 HIS A N 1
ATOM 2473 C CA . HIS A 1 319 ? 31.699 29.487 -6.496 1.00 48.38 319 HIS A CA 1
ATOM 2474 C C . HIS A 1 319 ? 32.014 30.067 -7.886 1.00 48.38 319 HIS A C 1
ATOM 2476 O O . HIS A 1 319 ? 32.060 31.288 -8.020 1.00 48.38 319 HIS A O 1
ATOM 2482 N N . THR A 1 320 ? 32.160 29.246 -8.931 1.00 49.16 320 THR A N 1
ATOM 2483 C CA . THR A 1 320 ? 32.385 29.709 -10.308 1.00 49.16 320 THR A CA 1
ATOM 2484 C C . THR A 1 320 ? 31.119 30.262 -10.952 1.00 49.16 320 THR A C 1
ATOM 2486 O O . THR A 1 320 ? 31.224 31.264 -11.655 1.00 49.16 320 THR A O 1
ATOM 2489 N N . MET A 1 321 ? 29.920 29.737 -10.656 1.00 44.66 321 MET A N 1
ATOM 2490 C CA . MET A 1 321 ? 28.662 30.370 -11.092 1.00 44.66 321 MET A CA 1
ATOM 2491 C C . MET A 1 321 ? 28.462 31.758 -10.472 1.00 44.66 321 MET A C 1
ATOM 2493 O O . MET A 1 321 ? 27.994 32.663 -11.157 1.00 44.66 321 MET A O 1
ATOM 2497 N N . LYS A 1 322 ? 28.885 31.968 -9.216 1.00 49.72 322 LYS A N 1
ATOM 2498 C CA . LYS A 1 322 ? 28.920 33.310 -8.604 1.00 49.72 322 LYS A CA 1
ATOM 2499 C C . LYS A 1 322 ? 29.949 34.248 -9.250 1.00 49.72 322 LYS A C 1
ATOM 2501 O O . LYS A 1 322 ? 29.805 35.457 -9.131 1.00 49.72 322 LYS A O 1
ATOM 2506 N N . GLN A 1 323 ? 30.973 33.718 -9.919 1.00 50.84 323 GLN A N 1
ATOM 2507 C CA . GLN A 1 323 ? 32.028 34.512 -10.560 1.00 50.84 323 GLN A CA 1
ATOM 2508 C C . GLN A 1 323 ? 31.806 34.750 -12.065 1.00 50.84 323 GLN A C 1
ATOM 2510 O O . GLN A 1 323 ? 32.367 35.698 -12.602 1.00 50.84 323 GLN A O 1
ATOM 2515 N N . HIS A 1 324 ? 31.009 33.924 -12.755 1.00 44.81 324 HIS A N 1
ATOM 2516 C CA . HIS A 1 324 ? 30.785 34.006 -14.212 1.00 44.81 324 HIS A CA 1
ATOM 2517 C C . HIS A 1 324 ? 29.504 34.750 -14.634 1.00 44.81 324 HIS A C 1
ATOM 2519 O O . HIS A 1 324 ? 29.246 34.887 -15.828 1.00 44.81 324 HIS A O 1
ATOM 2525 N N . LEU A 1 325 ? 28.739 35.297 -13.685 1.00 43.16 325 LEU A N 1
ATOM 2526 C CA . LEU A 1 325 ? 27.690 36.291 -13.941 1.00 43.16 325 LEU A CA 1
ATOM 2527 C C . LEU A 1 325 ? 28.141 37.668 -13.415 1.00 43.16 325 LEU A C 1
ATOM 2529 O O . LEU A 1 325 ? 27.691 38.086 -12.346 1.00 43.16 325 LEU A O 1
ATOM 2533 N N . PRO A 1 326 ? 29.024 38.402 -14.123 1.00 43.22 326 PRO A N 1
ATO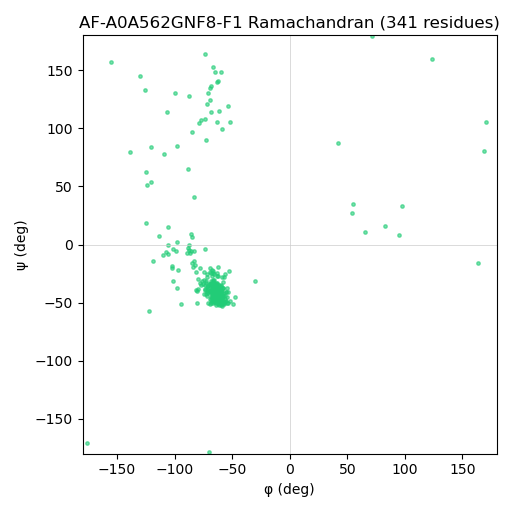M 2534 C CA . PRO A 1 326 ? 29.293 39.792 -13.787 1.00 43.22 326 PRO A CA 1
ATOM 2535 C C . PRO A 1 326 ? 28.069 40.621 -14.204 1.00 43.22 326 PRO A C 1
ATOM 2537 O O . PRO A 1 326 ? 27.965 41.056 -15.347 1.00 43.22 326 PRO A O 1
ATOM 2540 N N . GLY A 1 327 ? 27.097 40.788 -13.304 1.00 42.03 327 GLY A N 1
ATOM 2541 C CA . GLY A 1 327 ? 25.950 41.661 -13.582 1.00 42.03 327 GLY A CA 1
ATOM 2542 C C . GLY A 1 327 ? 24.712 41.509 -12.701 1.00 42.03 327 GLY A C 1
ATOM 2543 O O . GLY A 1 327 ? 23.903 42.429 -12.671 1.00 42.03 327 GLY A O 1
ATOM 2544 N N . CYS A 1 328 ? 24.563 40.419 -11.948 1.00 37.47 328 CYS A N 1
ATOM 2545 C CA . CYS A 1 328 ? 23.445 40.256 -11.010 1.00 37.47 328 CYS A CA 1
ATOM 2546 C C . CYS A 1 328 ? 23.960 39.967 -9.603 1.00 37.47 328 CYS A C 1
ATOM 2548 O O . CYS A 1 328 ? 23.703 38.914 -9.029 1.00 37.47 328 CYS A O 1
ATOM 2550 N N . THR A 1 329 ? 24.703 40.911 -9.035 1.00 43.78 329 THR A N 1
ATOM 2551 C CA . THR A 1 329 ? 24.965 40.932 -7.598 1.00 43.78 329 THR A CA 1
ATOM 2552 C C . THR A 1 329 ? 24.553 42.280 -7.031 1.00 43.78 329 THR A C 1
ATOM 2554 O O . THR A 1 329 ? 24.907 43.327 -7.567 1.00 43.78 329 THR A O 1
ATOM 2557 N N . GLU A 1 330 ? 23.825 42.202 -5.914 1.00 40.22 330 GLU A N 1
ATOM 2558 C CA . GLU A 1 330 ? 23.781 43.209 -4.843 1.00 40.22 330 GLU A CA 1
ATOM 2559 C C . GLU A 1 330 ? 22.673 44.279 -4.856 1.00 40.22 330 GLU A C 1
ATOM 2561 O O . GLU A 1 330 ? 22.677 45.151 -3.990 1.00 40.22 330 GLU A O 1
ATOM 2566 N N . LYS A 1 331 ? 21.659 44.202 -5.739 1.00 33.75 331 LYS A N 1
ATOM 2567 C CA . LYS A 1 331 ? 20.503 45.134 -5.676 1.00 33.75 331 LYS A CA 1
ATOM 2568 C C . LYS A 1 331 ? 19.111 44.532 -5.453 1.00 33.75 331 LYS A C 1
ATOM 2570 O O . LYS A 1 331 ? 18.220 45.274 -5.057 1.00 33.75 331 LYS A O 1
ATOM 2575 N N . GLU A 1 332 ? 18.917 43.222 -5.608 1.00 35.34 332 GLU A N 1
ATOM 2576 C CA . GLU A 1 332 ? 17.616 42.577 -5.317 1.00 35.34 332 GLU A CA 1
ATOM 2577 C C . GLU A 1 332 ? 17.570 41.826 -3.976 1.00 35.34 332 GLU A C 1
ATOM 2579 O O . GLU A 1 332 ? 16.493 41.665 -3.404 1.00 35.34 332 GLU A O 1
ATOM 2584 N N . GLU A 1 333 ? 18.719 41.458 -3.403 1.00 37.03 333 GLU A N 1
ATOM 2585 C CA . GLU A 1 333 ? 18.768 40.782 -2.094 1.00 37.03 333 GLU A CA 1
ATOM 2586 C C . GLU A 1 333 ? 18.492 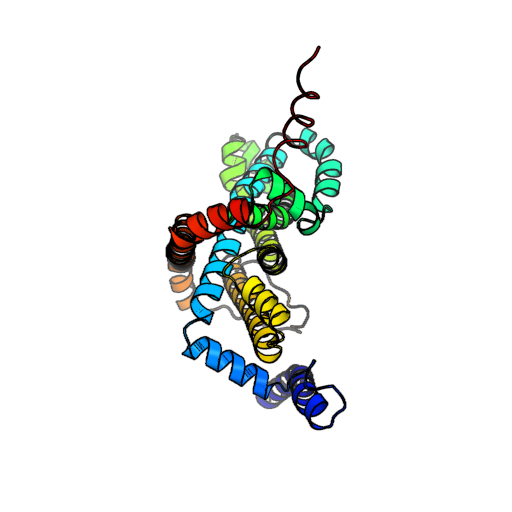41.753 -0.924 1.00 37.03 333 GLU A C 1
ATOM 2588 O O . GLU A 1 333 ? 17.957 41.353 0.106 1.00 37.03 333 GLU A O 1
ATOM 2593 N N . ASN A 1 334 ? 18.719 43.061 -1.117 1.00 30.75 334 ASN A N 1
ATOM 2594 C CA . ASN A 1 334 ? 18.403 44.096 -0.122 1.00 30.75 334 ASN A CA 1
ATOM 2595 C C . ASN A 1 334 ? 16.965 44.642 -0.196 1.00 30.75 334 ASN A C 1
ATOM 2597 O O . ASN A 1 334 ? 16.587 45.433 0.666 1.00 30.75 334 ASN A O 1
ATOM 2601 N N . ASN A 1 335 ? 16.148 44.241 -1.181 1.00 35.28 335 ASN A N 1
ATOM 2602 C CA . ASN A 1 335 ? 14.779 44.764 -1.324 1.00 35.28 335 ASN A CA 1
ATOM 2603 C C . ASN A 1 335 ? 13.675 43.774 -0.911 1.00 35.28 335 ASN A C 1
ATOM 2605 O O . ASN A 1 335 ? 12.498 44.118 -0.941 1.00 35.28 335 ASN A O 1
ATOM 2609 N N . THR A 1 336 ? 14.030 42.559 -0.485 1.00 35.66 336 THR A N 1
ATOM 2610 C CA . THR A 1 336 ? 13.067 41.571 0.045 1.00 35.66 336 THR A CA 1
ATOM 2611 C C . THR A 1 336 ? 13.160 41.371 1.561 1.00 35.66 336 THR A C 1
ATOM 2613 O O . THR A 1 336 ? 12.272 40.756 2.145 1.00 35.66 336 THR A O 1
ATOM 2616 N N . LEU A 1 337 ? 14.154 41.971 2.227 1.00 35.72 337 LEU A N 1
ATOM 2617 C CA . LEU A 1 337 ? 14.299 41.955 3.691 1.00 35.72 337 LEU A CA 1
ATOM 2618 C C . LEU A 1 337 ? 13.551 43.089 4.425 1.00 35.72 337 LEU A C 1
ATOM 2620 O O . LEU A 1 337 ? 13.557 43.109 5.650 1.00 35.72 337 LEU A O 1
ATOM 2624 N N . ASN A 1 338 ? 12.857 43.987 3.713 1.00 33.91 338 ASN A N 1
ATOM 2625 C CA . ASN A 1 338 ? 12.152 45.140 4.305 1.00 33.91 338 ASN A CA 1
ATOM 2626 C C . ASN A 1 338 ? 10.611 45.026 4.361 1.00 33.91 338 ASN A C 1
ATOM 2628 O O . ASN A 1 338 ? 9.946 46.028 4.601 1.00 33.91 338 ASN A O 1
ATOM 2632 N N . TYR A 1 339 ? 10.020 43.835 4.184 1.00 37.81 339 TYR A N 1
ATOM 2633 C CA . TYR A 1 339 ? 8.555 43.650 4.284 1.00 37.81 339 TYR A CA 1
ATOM 2634 C C . TYR A 1 339 ? 8.081 42.576 5.277 1.00 37.81 339 TYR A C 1
ATOM 2636 O O . TYR A 1 339 ? 6.927 42.161 5.220 1.00 37.81 339 TYR A O 1
ATOM 2644 N N . VAL A 1 340 ? 8.915 42.153 6.232 1.00 38.81 340 VAL A N 1
ATOM 2645 C CA . VAL A 1 340 ? 8.442 41.388 7.403 1.00 38.81 340 VAL A CA 1
ATOM 2646 C C . VAL A 1 340 ? 9.156 41.894 8.655 1.00 38.81 340 VAL A C 1
ATOM 2648 O O . VAL A 1 340 ? 10.135 41.318 9.117 1.00 38.81 340 VAL A O 1
ATOM 2651 N N . GLY A 1 341 ? 8.680 43.023 9.174 1.00 37.78 341 GLY A N 1
ATOM 2652 C CA . GLY A 1 341 ? 9.172 43.624 10.410 1.00 37.78 341 GLY A CA 1
ATOM 2653 C C . GLY A 1 341 ? 8.625 45.033 10.601 1.00 37.78 341 GLY A C 1
ATOM 2654 O O . GLY A 1 341 ? 9.318 45.997 10.295 1.00 37.78 341 GLY A O 1
ATOM 2655 N N . GLY A 1 342 ? 7.386 45.147 11.080 1.00 33.47 342 GLY A N 1
ATOM 2656 C CA . GLY A 1 342 ? 6.779 46.423 11.453 1.00 33.47 342 GLY A CA 1
ATOM 2657 C C . GLY A 1 342 ? 5.288 46.285 11.751 1.00 33.47 342 GLY A C 1
ATOM 2658 O O . GLY A 1 342 ? 4.508 46.170 10.810 1.00 33.47 342 GLY A O 1
ATOM 2659 N N . ASP A 1 343 ? 4.981 46.336 13.049 1.00 34.22 343 ASP A N 1
ATOM 2660 C CA . ASP A 1 343 ? 3.685 46.381 13.758 1.00 34.22 343 ASP A CA 1
ATOM 2661 C C . ASP A 1 343 ? 2.906 45.074 13.999 1.00 34.22 343 ASP A C 1
ATOM 2663 O O . ASP A 1 343 ? 2.277 44.515 13.071 1.00 34.22 343 ASP A O 1
#

Mean predicted aligned error: 11.91 Å

Secondary structure (DSSP, 8-state):
-HHHHHHHHHHHHHHHHHHHHHHHHHHHHHTSS-TTTS--HHHHHHHHHHHHHTT-HHHHHHHHHHHHHHHHHHHHHHHHHHHHHHHHT-HHHHHHHHHHHHHHHTS-TTTTHHHHHHHH-SSHHHHHHHHHHHHHHHHHHHHHHHHHTS-HHHHHHHHHTT--HHHHIIIIIHHHHHHHHHHHHHHHHHHHHHHHHHHHHTT-SSSHHHHHHHHHHTT-HHHHHHHHHHHHHHHHHHHHHHHHHHHHHTTTS----TT----------THHHHHHHHHHHHHHHHHHHHHHHHHHHHHHHHHHHHHHHH-HHHHHHHHHHHHH-TT-SSSSTTSSTTSS---

pLDDT: mean 79.92, std 18.5, range [30.75, 97.94]